Protein AF-A0A7M6DN78-F1 (afdb_monomer)

Foldseek 3Di:
DPDPPDPVVVVVVVVVVVVVVVVVLLVCLVVVVPPPDPVVLVVNLVVLLVLQPDDDDPDRVSLVVCLVVVVLLLSLLCLLVPVVCQLSSLSSNLSNVLDVSNLLVLLPDPSVLVLLVQLLDPPVSRNVSSLVSNLCSCPVPLQSNLVSCVVCVVVVVVSLVCQCVDPPPVSNLSSLLSVLVQLPDPSNVVSNVVQLQDLVSLVSLVVQCVDPDLSSVVSSLSSNLSNLPDPDHDLSSLVVLLVCLVVLLVCLVPRPPVPPVCPVSVVSSVVSSVSSVPRDHPVPVPDDPDDDDPDDDDDDD

Secondary structure (DSSP, 8-state):
------HHHHHHHHHHHHHHHHHHHHHHHHGGGT---HHHHHHHHHHHHHHHH--BTTB-HHHHHHHHTTHHHHHHHHGGGSHHHHHHHHHHHHHHTTSHHHHHHHHTSGGGGHHHHHTT-S-HHHHHHHHHHHHHHHHSSHHHHHHHHHHTHHHHHHHHHHHHT-S-HHHHHHHHHHHHHHHHSGGGHHHHHHHHT-HHHHHHHHHHTT-S-HHHHHHHHHHHHHHHH-SS--HHHHHHHHHTHHHHHHHHHHTTTT-TT-HHHHHHHHHHHHHHHH---TTSTT---------------

Nearest PDB structures (foldseek):
  4kzg-assembly1_A  TM=9.739E-01  e=2.573E-23  Danio rerio
  4kzg-assembly3_C  TM=9.725E-01  e=3.474E-23  Danio rerio
  3zhp-assembly1_A  TM=9.607E-01  e=5.109E-23  Homo sapiens
  3zhp-assembly2_B  TM=9.552E-01  e=7.516E-23  Homo sapiens
  4kzg-assembly2_B  TM=9.750E-01  e=1.558E-22  Danio rerio

Solvent-accessible surface area (backbone atoms only — not comparable to full-atom values): 17070 Å² total; per-residue (Å²): 139,84,80,80,76,54,71,66,56,61,53,48,52,52,45,52,51,48,50,53,47,45,56,47,48,58,51,43,61,68,40,66,82,66,64,91,47,74,67,62,54,54,53,51,39,52,52,52,46,54,48,51,70,40,65,61,84,98,39,41,63,47,51,57,49,42,59,77,47,47,65,58,59,53,52,28,60,52,25,60,81,39,78,93,45,13,56,58,25,41,54,41,44,50,55,49,45,72,39,61,77,49,29,50,59,42,68,76,31,80,72,43,61,52,47,70,56,40,36,66,41,87,53,60,69,48,9,55,40,39,40,51,46,54,50,47,60,61,60,67,47,50,68,65,25,30,51,48,48,57,77,42,37,70,65,50,52,59,56,48,49,54,40,60,68,40,86,50,64,65,46,18,41,52,43,38,42,48,49,28,56,51,48,70,33,80,72,21,48,68,49,28,57,56,51,59,54,37,53,67,54,53,52,49,29,61,51,32,53,65,42,97,45,69,68,45,17,53,35,24,45,61,44,44,48,54,52,66,69,41,90,82,62,42,70,69,42,47,51,56,51,62,78,38,34,70,62,49,41,59,48,55,72,61,54,70,64,85,55,73,87,44,58,68,61,52,51,52,49,52,50,50,42,50,52,54,70,68,63,71,65,85,79,70,80,78,77,77,83,81,86,82,80,84,80,85,82,82,82,89,133

Radius of gyration: 27.48 Å; Cα contacts (8 Å, |Δi|>4): 244; chains: 1; bounding box: 96×61×74 Å

Int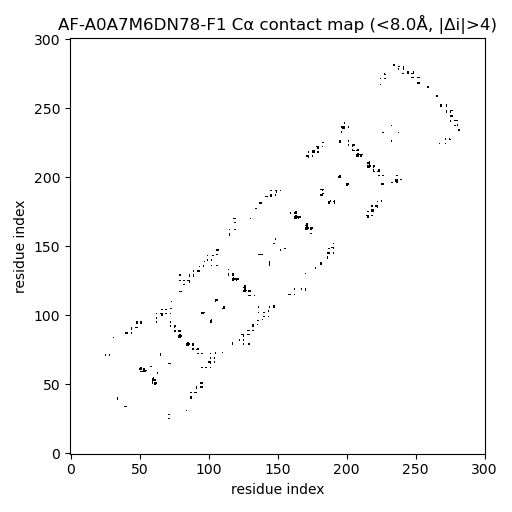erPro domains:
  IPR011989 Armadillo-like helical [G3DSA:1.25.10.10] (7-279)
  IPR013878 Mo25-like [PF08569] (27-280)
  IPR013878 Mo25-like [PTHR10182] (28-282)
  IPR016024 Armadillo-type fold [SSF48371] (38-281)

Mean predicted aligned error: 10.16 Å

Organism: NCBI:txid252671

pLDDT: mean 83.86, std 21.2, range [30.94, 98.81]

Structure (mmCIF, N/CA/C/O backbone):
data_AF-A0A7M6DN78-F1
#
_entry.id   AF-A0A7M6DN78-F1
#
loop_
_atom_site.group_PDB
_atom_site.id
_atom_site.type_symbol
_atom_site.label_atom_id
_atom_site.label_alt_id
_atom_site.label_comp_id
_atom_site.label_asym_id
_atom_site.label_entity_id
_atom_site.label_seq_id
_atom_site.pdbx_PDB_ins_code
_atom_site.Cartn_x
_atom_site.Cartn_y
_atom_site.Cartn_z
_atom_site.occupancy
_atom_site.B_iso_or_equiv
_atom_site.auth_seq_id
_atom_site.auth_comp_id
_atom_site.auth_asym_id
_atom_site.auth_atom_id
_atom_site.pdbx_PDB_model_num
ATOM 1 N N . MET A 1 1 ? 37.988 31.504 -46.956 1.00 35.34 1 MET A N 1
ATOM 2 C CA . MET A 1 1 ? 36.560 31.195 -46.735 1.00 35.34 1 MET A CA 1
ATOM 3 C C . MET A 1 1 ? 36.446 29.795 -46.147 1.00 35.34 1 MET A C 1
ATOM 5 O O . MET A 1 1 ? 36.357 28.830 -46.888 1.00 35.34 1 MET A O 1
ATOM 9 N N . LEU A 1 2 ? 36.545 29.677 -44.822 1.00 30.94 2 LEU A N 1
ATOM 10 C CA . LEU A 1 2 ? 36.322 28.423 -44.098 1.00 30.94 2 LEU A CA 1
ATOM 11 C C . LEU A 1 2 ? 34.924 28.517 -43.493 1.00 30.94 2 LEU A C 1
ATOM 13 O O . LEU A 1 2 ? 34.705 29.254 -42.535 1.00 30.94 2 LEU A O 1
ATOM 17 N N . GLY A 1 3 ? 33.970 27.867 -44.158 1.00 34.75 3 GLY A N 1
ATOM 18 C CA . GLY A 1 3 ? 32.561 27.875 -43.791 1.00 34.75 3 GLY A CA 1
ATOM 19 C C . GLY A 1 3 ? 32.350 27.240 -42.423 1.00 34.75 3 GLY A C 1
ATOM 20 O O . GLY A 1 3 ? 32.670 26.072 -42.205 1.00 34.75 3 GLY A O 1
ATOM 21 N N . SER A 1 4 ? 31.792 28.029 -41.514 1.00 42.41 4 SER A N 1
ATOM 22 C CA . SER A 1 4 ? 31.228 27.607 -40.242 1.00 42.41 4 SER A CA 1
ATOM 23 C C . SER A 1 4 ? 30.076 26.627 -40.479 1.00 42.41 4 SER A C 1
ATOM 25 O O . SER A 1 4 ? 28.912 27.005 -40.603 1.00 42.41 4 SER A O 1
ATOM 27 N N . LEU A 1 5 ? 30.395 25.334 -40.528 1.00 41.16 5 LEU A N 1
ATOM 28 C CA . LEU A 1 5 ? 29.402 24.281 -40.330 1.00 41.16 5 LEU A CA 1
ATOM 29 C C . LEU A 1 5 ? 28.752 24.508 -38.952 1.00 41.16 5 LEU A C 1
ATOM 31 O O . LEU A 1 5 ? 29.460 24.581 -37.944 1.00 41.16 5 LEU A O 1
ATOM 35 N N . PRO A 1 6 ? 27.423 24.691 -38.874 1.00 43.94 6 PRO A N 1
ATOM 36 C CA . PRO A 1 6 ? 26.790 25.166 -37.656 1.00 43.94 6 PRO A CA 1
ATOM 37 C C . PRO A 1 6 ? 26.844 24.065 -36.597 1.00 43.94 6 PRO A C 1
ATOM 39 O O . PRO A 1 6 ? 26.468 22.926 -36.873 1.00 43.94 6 PRO A O 1
ATOM 42 N N . LEU A 1 7 ? 27.222 24.412 -35.361 1.00 40.22 7 LEU A N 1
ATOM 43 C CA . LEU A 1 7 ? 27.219 23.532 -34.177 1.00 40.22 7 LEU A CA 1
ATOM 44 C C . LEU A 1 7 ? 25.955 22.654 -34.051 1.00 40.22 7 LEU A C 1
ATOM 46 O O . LEU A 1 7 ? 26.019 21.557 -33.504 1.00 40.22 7 LEU A O 1
ATOM 50 N N . LYS A 1 8 ? 24.816 23.090 -34.609 1.00 34.75 8 LYS A N 1
ATOM 51 C CA . LYS A 1 8 ? 23.568 22.316 -34.711 1.00 34.75 8 LYS A CA 1
ATOM 52 C C . LYS A 1 8 ? 23.689 21.020 -35.525 1.00 34.75 8 LYS A C 1
ATOM 54 O O . LYS A 1 8 ? 23.057 20.037 -35.150 1.00 34.75 8 LYS A O 1
ATOM 59 N N . GLN A 1 9 ? 24.475 20.980 -36.603 1.00 35.94 9 GLN A N 1
ATOM 60 C CA . GLN A 1 9 ? 24.648 19.764 -37.408 1.00 35.94 9 GLN A CA 1
ATOM 61 C C . GLN A 1 9 ? 25.523 18.735 -36.692 1.00 35.94 9 GLN A C 1
ATOM 63 O O . GLN A 1 9 ? 25.114 17.578 -36.635 1.00 35.94 9 GLN A O 1
ATOM 68 N N . ILE A 1 10 ? 26.613 19.177 -36.049 1.00 39.09 10 ILE A N 1
ATOM 69 C CA . ILE A 1 10 ? 27.489 18.339 -35.209 1.00 39.09 10 ILE A CA 1
ATOM 70 C C . ILE A 1 10 ? 26.706 17.788 -34.005 1.00 39.09 10 ILE A C 1
ATOM 72 O O . ILE A 1 10 ? 26.774 16.598 -33.709 1.00 39.09 10 ILE A O 1
ATOM 76 N N . PHE A 1 11 ? 25.867 18.609 -33.361 1.00 37.34 11 PHE A N 1
ATOM 77 C CA . PHE A 1 11 ? 24.970 18.141 -32.298 1.00 37.34 11 PHE A CA 1
ATOM 78 C C . PHE A 1 11 ? 23.903 17.161 -32.799 1.00 37.34 11 PHE A C 1
ATOM 80 O O . PHE A 1 11 ? 23.560 16.235 -32.068 1.00 37.34 11 PHE A O 1
ATOM 87 N N . SER A 1 12 ? 23.380 17.327 -34.021 1.00 39.84 12 SER A N 1
ATOM 88 C CA . SER A 1 12 ? 22.364 16.422 -34.580 1.00 39.84 12 SER A CA 1
ATOM 89 C C . SER A 1 12 ? 22.946 15.072 -35.028 1.00 39.84 12 SER A C 1
ATOM 91 O O . SER A 1 12 ? 22.292 14.041 -34.865 1.00 39.84 12 SER A O 1
ATOM 93 N N . SER A 1 13 ? 24.189 15.051 -35.526 1.00 35.94 13 SER A N 1
ATOM 94 C CA . SER A 1 13 ? 24.931 13.820 -35.819 1.00 35.94 13 SER A CA 1
ATOM 95 C C . SER A 1 13 ? 25.317 13.090 -34.536 1.00 35.94 13 SER A C 1
ATOM 97 O O . SER A 1 13 ? 25.061 11.893 -34.441 1.00 35.94 13 SER A O 1
ATOM 99 N N . SER A 1 14 ? 25.777 13.803 -33.501 1.00 45.59 14 SER A N 1
ATOM 100 C CA . SER A 1 14 ? 26.002 13.223 -32.170 1.00 45.59 14 SER A CA 1
ATOM 101 C C . SER A 1 14 ? 24.700 12.731 -31.532 1.00 45.59 14 SER A C 1
ATOM 103 O O . SER A 1 14 ? 24.699 11.738 -30.823 1.00 45.59 14 SER A O 1
ATOM 105 N N . LEU A 1 15 ? 23.560 13.366 -31.819 1.00 41.25 15 LEU A N 1
ATOM 106 C CA . LEU A 1 15 ? 22.226 12.923 -31.401 1.00 41.25 15 LEU A CA 1
ATOM 107 C C . LEU A 1 15 ? 21.795 11.626 -32.080 1.00 41.25 15 LEU A C 1
ATOM 109 O O . LEU A 1 15 ? 21.309 10.739 -31.391 1.00 41.25 15 LEU A O 1
ATOM 113 N N . LYS A 1 16 ? 21.979 11.500 -33.399 1.00 41.91 16 LYS A N 1
ATOM 114 C CA . LYS A 1 16 ? 21.724 10.250 -34.132 1.00 41.91 16 LYS A CA 1
ATOM 115 C C . LYS A 1 16 ? 22.657 9.131 -33.672 1.00 41.91 16 LYS A C 1
ATOM 117 O O . LYS A 1 16 ? 22.214 7.996 -33.565 1.00 41.91 16 LYS A O 1
ATOM 122 N N . GLN A 1 17 ? 23.899 9.467 -33.335 1.00 42.03 17 GLN A N 1
ATOM 123 C CA . GLN A 1 17 ? 24.891 8.543 -32.791 1.00 42.03 17 GLN A CA 1
ATOM 124 C C . GLN A 1 17 ? 24.582 8.149 -31.337 1.00 42.03 17 GLN A C 1
ATOM 126 O O . GLN A 1 17 ? 24.755 6.998 -30.965 1.00 42.03 17 GLN A O 1
ATOM 131 N N . VAL A 1 18 ? 24.029 9.059 -30.526 1.00 47.00 18 VAL A N 1
ATOM 132 C CA . VAL A 1 18 ? 23.474 8.759 -29.195 1.00 47.00 18 VAL A CA 1
ATOM 133 C C . VAL A 1 18 ? 22.202 7.921 -29.312 1.00 47.00 18 VAL A C 1
ATOM 135 O O . VAL A 1 18 ? 22.023 7.022 -28.509 1.00 47.00 18 VAL A O 1
ATOM 138 N N . PHE A 1 19 ? 21.346 8.154 -30.310 1.00 45.22 19 PHE A N 1
ATOM 139 C CA . PHE A 1 19 ? 20.145 7.352 -30.583 1.00 45.22 19 PHE A CA 1
ATOM 140 C C . PHE A 1 19 ? 20.481 5.939 -31.082 1.00 45.22 19 PHE A C 1
ATOM 142 O O . PHE A 1 19 ? 19.856 4.980 -30.635 1.00 45.22 19 PHE A O 1
ATOM 149 N N . SER A 1 20 ? 21.491 5.783 -31.944 1.00 45.56 20 SER A N 1
ATOM 150 C CA . SER A 1 20 ? 22.005 4.465 -32.330 1.00 45.56 20 SER A CA 1
ATOM 151 C C . SER A 1 20 ? 22.730 3.787 -31.162 1.00 45.56 20 SER A C 1
ATOM 153 O O . SER A 1 20 ? 22.564 2.585 -30.962 1.00 45.56 20 SER A O 1
ATOM 155 N N . HIS A 1 21 ? 23.428 4.550 -30.311 1.00 48.56 21 HIS A N 1
ATOM 156 C CA . HIS A 1 21 ? 23.931 4.060 -29.027 1.00 48.56 21 HIS A CA 1
ATOM 157 C C . HIS A 1 21 ? 22.810 3.701 -28.048 1.00 48.56 21 HIS A C 1
ATOM 159 O O . HIS A 1 21 ? 23.008 2.782 -27.271 1.00 48.56 21 HIS A O 1
ATOM 165 N N . PHE A 1 22 ? 21.643 4.348 -28.100 1.00 47.00 22 PHE A N 1
ATOM 166 C CA . PHE A 1 22 ? 20.486 4.059 -27.247 1.00 47.00 22 PHE A CA 1
ATOM 167 C C . PHE A 1 22 ? 19.736 2.800 -27.703 1.00 47.00 22 PHE A C 1
ATOM 169 O O . PHE A 1 22 ? 19.336 1.981 -26.878 1.00 47.00 22 PHE A O 1
ATOM 176 N N . GLN A 1 23 ? 19.636 2.566 -29.016 1.00 49.81 23 GLN A N 1
ATOM 177 C CA . GLN A 1 23 ? 19.276 1.251 -29.561 1.00 49.81 23 GLN A CA 1
ATOM 178 C C . GLN A 1 23 ? 20.304 0.184 -29.157 1.00 49.81 23 GLN A C 1
ATOM 180 O O . GLN A 1 23 ? 19.919 -0.929 -28.800 1.00 49.81 23 GLN A O 1
ATOM 185 N N . ALA A 1 24 ? 21.595 0.531 -29.118 1.00 46.66 24 ALA A N 1
ATOM 186 C CA . ALA A 1 24 ? 22.625 -0.329 -28.543 1.00 46.66 24 ALA A CA 1
ATOM 187 C C . ALA A 1 24 ? 22.509 -0.459 -27.007 1.00 46.66 24 ALA A C 1
ATOM 189 O O . ALA A 1 24 ? 22.897 -1.493 -26.486 1.00 46.66 24 ALA A O 1
ATOM 190 N N . SER A 1 25 ? 21.918 0.505 -26.285 1.00 46.28 25 SER A N 1
ATOM 191 C CA . SER A 1 25 ? 21.617 0.443 -24.840 1.00 46.28 25 SER A CA 1
ATOM 192 C C . SER A 1 25 ? 20.428 -0.475 -24.538 1.00 46.28 25 SER A C 1
ATOM 194 O O . SER A 1 25 ? 20.445 -1.208 -23.553 1.00 46.28 25 SER A O 1
ATOM 196 N N . ILE A 1 26 ? 19.425 -0.519 -25.420 1.00 49.03 26 ILE A N 1
ATOM 197 C CA . ILE A 1 26 ? 18.373 -1.549 -25.396 1.00 49.03 26 ILE A CA 1
ATOM 198 C C . ILE A 1 26 ? 18.956 -2.929 -25.737 1.00 49.03 26 ILE A C 1
ATOM 200 O O . ILE A 1 26 ? 18.615 -3.920 -25.091 1.00 49.03 26 ILE A O 1
ATOM 204 N N . LEU A 1 27 ? 19.909 -3.007 -26.672 1.00 46.12 27 LEU A N 1
ATOM 205 C CA . LEU A 1 27 ? 20.717 -4.214 -26.891 1.00 46.12 27 LEU A CA 1
ATOM 206 C C . LEU A 1 27 ? 21.598 -4.542 -25.662 1.00 46.12 27 LEU A C 1
ATOM 208 O O . LEU A 1 27 ? 21.879 -5.704 -25.390 1.00 46.12 27 LEU A O 1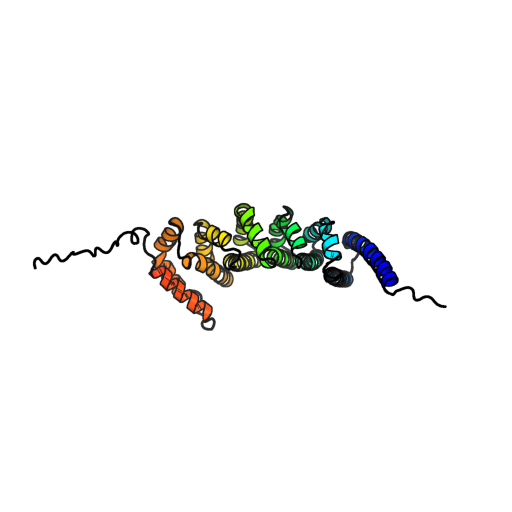
ATOM 212 N N . GLN A 1 28 ? 21.960 -3.544 -24.857 1.00 47.50 28 GLN A N 1
ATOM 213 C CA . GLN A 1 28 ? 22.721 -3.692 -23.614 1.00 47.50 28 GLN A CA 1
ATOM 214 C C . GLN A 1 28 ? 21.883 -4.245 -22.455 1.00 47.50 28 GLN A C 1
ATOM 216 O O . GLN A 1 28 ? 22.430 -4.852 -21.539 1.00 47.50 28 GLN A O 1
ATOM 221 N N . ILE A 1 29 ? 20.554 -4.148 -22.536 1.00 49.59 29 ILE A N 1
ATOM 222 C CA . ILE A 1 29 ? 19.651 -4.883 -21.644 1.00 49.59 29 ILE A CA 1
ATOM 223 C C . ILE A 1 29 ? 19.633 -6.377 -22.005 1.00 49.59 29 ILE A C 1
ATOM 225 O O . ILE A 1 29 ? 19.599 -7.204 -21.098 1.00 49.59 29 ILE A O 1
ATOM 229 N N . ARG A 1 30 ? 19.818 -6.760 -23.284 1.00 45.31 30 ARG A N 1
ATOM 230 C CA . ARG A 1 30 ? 20.191 -8.157 -23.618 1.00 45.31 30 ARG A CA 1
ATOM 231 C C . ARG A 1 30 ? 21.579 -8.530 -23.069 1.00 45.31 30 ARG A C 1
ATOM 233 O O . ARG A 1 30 ? 21.777 -9.674 -22.677 1.00 45.31 30 ARG A O 1
ATOM 240 N N . LEU A 1 31 ? 22.512 -7.577 -22.965 1.00 43.09 31 LEU A N 1
ATOM 241 C CA . LEU A 1 31 ? 23.838 -7.770 -22.346 1.00 43.09 31 LEU A CA 1
ATOM 242 C C . LEU A 1 31 ? 23.823 -7.785 -20.804 1.00 43.09 31 LEU A C 1
ATOM 244 O O . LEU A 1 31 ? 24.887 -7.941 -20.202 1.00 43.09 31 LEU A O 1
ATOM 248 N N . MET A 1 32 ? 22.664 -7.708 -20.128 1.00 46.94 32 MET A N 1
ATOM 249 C CA . MET A 1 32 ? 22.602 -8.043 -18.692 1.00 46.94 32 MET A CA 1
ATOM 250 C C . MET A 1 32 ? 23.085 -9.480 -18.415 1.00 46.94 32 MET A C 1
ATOM 252 O O . MET A 1 32 ? 23.517 -9.766 -17.303 1.00 46.94 32 MET A O 1
ATOM 256 N N . GLN A 1 33 ? 23.108 -10.351 -19.432 1.00 45.88 33 GLN A N 1
ATOM 257 C CA . GLN A 1 33 ? 23.729 -11.678 -19.366 1.00 45.88 33 GLN A CA 1
ATOM 258 C C . GLN A 1 33 ? 25.272 -11.666 -19.455 1.00 45.88 33 GLN A C 1
ATOM 260 O O . GLN A 1 33 ? 25.893 -12.701 -19.240 1.00 45.88 33 GLN A O 1
ATOM 265 N N . THR A 1 34 ? 25.918 -10.533 -19.761 1.00 43.59 34 THR A N 1
ATOM 266 C CA . THR A 1 34 ? 27.358 -10.471 -20.100 1.00 43.59 34 THR A CA 1
ATOM 267 C C . THR A 1 34 ? 28.215 -9.728 -19.070 1.00 43.59 34 THR A C 1
ATOM 269 O O . THR A 1 34 ? 29.410 -9.996 -18.970 1.00 43.59 34 THR A O 1
ATOM 272 N N . PHE A 1 35 ? 27.653 -8.827 -18.257 1.00 46.97 35 PHE A N 1
ATOM 273 C CA . PHE A 1 35 ? 28.439 -8.109 -17.245 1.00 46.97 35 PHE A CA 1
ATOM 274 C C . PHE A 1 35 ? 28.463 -8.862 -15.912 1.00 46.97 35 PHE A C 1
ATOM 276 O O . PHE A 1 35 ? 27.626 -8.672 -15.024 1.00 46.97 35 PHE A O 1
ATOM 283 N N . SER A 1 36 ? 29.476 -9.707 -15.767 1.00 48.09 36 SER A N 1
ATOM 284 C CA . SER A 1 36 ? 29.857 -10.422 -14.544 1.00 48.09 36 SER A CA 1
ATOM 285 C C . SER A 1 36 ? 30.412 -9.513 -13.429 1.00 48.09 36 SER A C 1
ATOM 287 O O . SER A 1 36 ? 30.648 -9.996 -12.327 1.00 48.09 36 SER A O 1
ATOM 289 N N . PHE A 1 37 ? 30.573 -8.199 -13.659 1.00 52.62 37 PHE A N 1
ATOM 290 C CA . PHE A 1 37 ? 31.144 -7.257 -12.684 1.00 52.62 37 PHE A CA 1
ATOM 291 C C . PHE A 1 37 ? 30.110 -6.278 -12.100 1.00 52.62 37 PHE A C 1
ATOM 293 O O . PHE A 1 37 ? 29.431 -5.555 -12.830 1.00 52.62 37 PHE A O 1
ATOM 300 N N . PHE A 1 38 ? 30.036 -6.205 -10.767 1.00 53.16 38 PHE A N 1
ATOM 301 C CA . PHE A 1 38 ? 29.111 -5.351 -10.002 1.00 53.16 38 PHE A CA 1
ATOM 302 C C . PHE A 1 38 ? 29.240 -3.850 -10.325 1.00 53.16 38 PHE A C 1
ATOM 304 O O . PHE A 1 38 ? 28.232 -3.151 -10.426 1.00 53.16 38 PHE A O 1
ATOM 311 N N . GLN A 1 39 ? 30.466 -3.362 -10.544 1.00 54.56 39 GLN A N 1
ATOM 312 C CA . GLN A 1 39 ? 30.732 -1.949 -10.838 1.00 54.56 39 GLN A CA 1
ATOM 313 C C . GLN A 1 39 ? 30.101 -1.500 -12.167 1.00 54.56 39 GLN A C 1
ATOM 315 O O . GLN A 1 39 ? 29.425 -0.476 -12.211 1.00 54.56 39 GLN A O 1
ATOM 320 N N . ALA A 1 40 ? 30.208 -2.326 -13.213 1.00 59.72 40 ALA A N 1
ATOM 321 C CA . ALA A 1 40 ? 29.629 -2.030 -14.523 1.00 59.72 40 ALA A CA 1
ATOM 322 C C . ALA A 1 40 ? 28.096 -1.887 -14.469 1.00 59.72 40 ALA A C 1
ATOM 324 O O . ALA A 1 40 ? 27.515 -1.105 -15.216 1.00 59.72 40 ALA A O 1
ATOM 325 N N . ARG A 1 41 ? 27.425 -2.599 -13.551 1.00 64.69 41 ARG A N 1
ATOM 326 C CA . ARG A 1 41 ? 25.963 -2.529 -13.389 1.00 64.69 41 ARG A CA 1
ATOM 327 C C . ARG A 1 41 ? 25.510 -1.193 -12.790 1.00 64.69 41 ARG A C 1
ATOM 329 O O . ARG A 1 41 ? 24.506 -0.638 -13.236 1.00 64.69 41 ARG A O 1
ATOM 336 N N . LYS A 1 42 ? 26.272 -0.643 -11.836 1.00 66.44 42 LYS A N 1
ATOM 337 C CA . LYS A 1 42 ? 26.006 0.685 -11.255 1.00 66.44 42 LYS A CA 1
ATOM 338 C C . LYS A 1 42 ? 26.201 1.802 -12.275 1.00 66.44 42 LYS A C 1
ATOM 340 O O . LYS A 1 42 ? 25.351 2.688 -12.366 1.00 66.44 42 LYS A O 1
ATOM 345 N N . ASP A 1 43 ? 27.265 1.728 -13.068 1.00 67.56 43 ASP A N 1
ATOM 346 C CA . ASP A 1 43 ? 27.559 2.731 -14.095 1.00 67.56 43 ASP A CA 1
ATOM 347 C C . ASP A 1 43 ? 26.464 2.745 -15.177 1.00 67.56 43 ASP A C 1
ATOM 349 O O . ASP A 1 43 ? 25.988 3.811 -15.570 1.00 67.56 43 ASP A O 1
ATOM 353 N N . VAL A 1 44 ? 25.965 1.569 -15.582 1.00 68.94 44 VAL A N 1
ATOM 354 C CA . VAL A 1 44 ? 24.823 1.450 -16.508 1.00 68.94 44 VAL A CA 1
ATOM 355 C C . VAL A 1 44 ? 23.571 2.124 -15.944 1.00 68.94 44 VAL A C 1
ATOM 357 O O . VAL A 1 44 ? 22.923 2.885 -16.662 1.00 68.94 44 VAL A O 1
ATOM 360 N N . ALA A 1 45 ? 23.240 1.909 -14.667 1.00 68.75 45 ALA A N 1
ATOM 361 C CA . ALA A 1 45 ? 22.080 2.552 -14.052 1.00 68.75 45 ALA A CA 1
ATOM 362 C C . ALA A 1 45 ? 22.213 4.085 -14.012 1.00 68.75 45 ALA A C 1
ATOM 364 O O . ALA A 1 45 ? 21.248 4.803 -14.291 1.00 68.75 45 ALA A O 1
ATOM 365 N N . GLN A 1 46 ? 23.414 4.601 -13.732 1.00 73.44 46 GLN A N 1
ATOM 366 C CA . GLN A 1 46 ? 23.685 6.041 -13.743 1.00 73.44 46 GLN A CA 1
ATOM 367 C C . GLN A 1 46 ? 23.565 6.646 -15.145 1.00 73.44 46 GLN A C 1
ATOM 369 O O . GLN A 1 46 ? 22.912 7.681 -15.308 1.00 73.44 46 GLN A O 1
ATOM 374 N N . ILE A 1 47 ? 24.147 5.992 -16.154 1.00 72.81 47 ILE A N 1
ATOM 375 C CA . ILE A 1 47 ? 24.067 6.411 -17.560 1.00 72.81 47 ILE A CA 1
ATOM 376 C C . ILE A 1 47 ? 22.609 6.404 -18.026 1.00 72.81 47 ILE A C 1
ATOM 378 O O . ILE A 1 47 ? 22.140 7.385 -18.606 1.00 72.81 47 ILE A O 1
ATOM 382 N N . PHE A 1 48 ? 21.866 5.340 -17.718 1.00 75.12 48 PHE A N 1
ATOM 383 C CA . PHE A 1 48 ? 20.456 5.225 -18.079 1.00 75.12 48 PHE A CA 1
ATOM 384 C C . PHE A 1 48 ? 19.617 6.336 -17.434 1.00 75.12 48 PHE A C 1
ATOM 386 O O . PHE A 1 48 ? 18.845 7.010 -18.118 1.00 75.12 48 PHE A O 1
ATOM 393 N N . GLY A 1 49 ? 19.831 6.606 -16.143 1.00 77.31 49 GLY A N 1
ATOM 394 C CA . GLY A 1 49 ? 19.185 7.716 -15.441 1.00 77.31 49 GLY A CA 1
ATOM 395 C C . GLY A 1 49 ? 19.537 9.086 -16.036 1.00 77.31 49 GLY A C 1
ATOM 396 O O . GLY A 1 49 ? 18.667 9.946 -16.175 1.00 77.31 49 GLY A O 1
ATOM 397 N N . ALA A 1 50 ? 20.794 9.307 -16.432 1.00 78.62 50 ALA A N 1
ATOM 398 C CA . ALA A 1 50 ? 21.215 10.547 -17.086 1.00 78.62 50 ALA A CA 1
ATOM 399 C C . ALA A 1 50 ? 20.537 10.737 -18.453 1.00 78.62 50 ALA A C 1
ATOM 401 O O . ALA A 1 50 ? 20.101 11.842 -18.782 1.00 78.62 50 ALA A O 1
ATOM 402 N N . LEU A 1 51 ? 20.394 9.658 -19.224 1.00 78.81 51 LEU A N 1
ATOM 403 C CA . LEU A 1 51 ? 19.732 9.683 -20.525 1.00 78.81 51 LEU A CA 1
ATOM 404 C C . LEU A 1 51 ? 18.222 9.903 -20.394 1.00 78.81 51 LEU A C 1
ATOM 406 O O . LEU A 1 51 ? 17.664 10.664 -21.182 1.00 78.81 51 LEU A O 1
ATOM 410 N N . LEU A 1 52 ? 17.569 9.318 -19.387 1.00 82.75 52 LEU A N 1
ATOM 411 C CA . LEU A 1 52 ? 16.163 9.588 -19.063 1.00 82.75 52 LEU A CA 1
ATOM 412 C C . LEU A 1 52 ? 15.920 11.065 -18.725 1.00 82.75 52 LEU A C 1
ATOM 414 O O . LEU A 1 52 ? 14.958 11.663 -19.205 1.00 82.75 52 LEU A O 1
ATOM 418 N N . ARG A 1 53 ? 16.820 11.677 -17.943 1.00 85.88 53 ARG A N 1
ATOM 419 C CA . ARG A 1 53 ? 16.732 13.095 -17.541 1.00 85.88 53 ARG A CA 1
ATOM 420 C C . ARG A 1 53 ? 16.970 14.081 -18.679 1.00 85.88 53 ARG A C 1
ATOM 422 O O . ARG A 1 53 ? 16.677 15.266 -18.525 1.00 85.88 53 ARG A O 1
ATOM 429 N N . ARG A 1 54 ? 17.492 13.620 -19.814 1.00 82.00 54 ARG A N 1
ATOM 430 C CA . ARG A 1 54 ? 17.822 14.480 -20.944 1.00 82.00 54 ARG A CA 1
ATOM 431 C C . ARG A 1 54 ? 16.564 15.063 -21.588 1.00 82.00 54 ARG A C 1
ATOM 433 O O . ARG A 1 54 ? 15.729 14.340 -22.123 1.00 82.00 54 ARG A O 1
ATOM 440 N N . GLN A 1 55 ? 16.507 16.390 -21.619 1.00 82.12 55 GLN A N 1
ATOM 441 C CA . GLN A 1 55 ? 15.472 17.154 -22.309 1.00 82.12 55 GLN A CA 1
ATOM 442 C C . GLN A 1 55 ? 15.992 17.682 -23.654 1.00 82.12 55 GLN A C 1
ATOM 444 O O . GLN A 1 55 ? 17.167 18.031 -23.796 1.00 82.12 55 GLN A O 1
ATOM 449 N N . SER A 1 56 ? 15.115 17.752 -24.651 1.00 77.25 56 SER A N 1
ATOM 450 C CA . SER A 1 56 ? 15.337 18.440 -25.924 1.00 77.25 56 SER A CA 1
ATOM 451 C C . SER A 1 56 ? 14.175 19.406 -26.149 1.00 77.25 56 SER A C 1
ATOM 453 O O . SER A 1 56 ? 13.109 19.029 -26.635 1.00 77.25 56 SER A O 1
ATOM 455 N N . GLY A 1 57 ? 14.360 20.654 -25.709 1.00 82.31 57 GLY A N 1
ATOM 456 C CA . GLY A 1 57 ? 13.251 21.596 -25.549 1.00 82.31 57 GLY A CA 1
ATOM 457 C C . GLY A 1 57 ? 12.284 21.108 -24.466 1.00 82.31 57 GLY A C 1
ATOM 458 O O . GLY A 1 57 ? 12.721 20.728 -23.386 1.00 82.31 57 GLY A O 1
ATOM 459 N N . ALA A 1 58 ? 10.987 21.079 -24.779 1.00 79.06 58 ALA A N 1
ATOM 460 C CA . ALA A 1 58 ? 9.942 20.546 -23.897 1.00 79.06 58 ALA A CA 1
ATOM 461 C C . ALA A 1 58 ? 9.751 19.018 -24.001 1.00 79.06 58 ALA A C 1
ATOM 463 O O . ALA A 1 58 ? 8.858 18.466 -23.365 1.00 79.06 58 ALA A O 1
ATOM 464 N N . ARG A 1 59 ? 10.537 18.330 -24.839 1.00 81.25 59 ARG A N 1
ATOM 465 C CA . ARG A 1 59 ? 10.417 16.882 -25.048 1.00 81.25 59 ARG A CA 1
ATOM 466 C C . ARG A 1 59 ? 11.465 16.131 -24.248 1.00 81.25 59 ARG A C 1
ATOM 468 O O . ARG A 1 59 ? 12.610 16.574 -24.177 1.00 81.25 59 ARG A O 1
ATOM 475 N N . ALA A 1 60 ? 11.096 14.944 -23.778 1.00 86.44 60 ALA A N 1
ATOM 476 C CA . ALA A 1 60 ? 11.992 13.974 -23.163 1.00 86.44 60 ALA A CA 1
ATOM 477 C C . ALA A 1 60 ? 12.207 12.803 -24.145 1.00 86.44 60 ALA A C 1
ATOM 479 O O . ALA A 1 60 ? 11.468 11.820 -24.095 1.00 86.44 60 ALA A O 1
ATOM 480 N N . PRO A 1 61 ? 13.193 12.872 -25.065 1.00 84.50 61 PRO A N 1
ATOM 481 C CA . PRO A 1 61 ? 13.276 11.945 -26.200 1.00 84.50 61 PRO A CA 1
ATOM 482 C C . PRO A 1 61 ? 13.464 10.488 -25.774 1.00 84.50 61 PRO A C 1
ATOM 484 O O . PRO A 1 61 ? 12.969 9.575 -26.426 1.00 84.50 61 PRO A O 1
ATOM 487 N N . THR A 1 62 ? 14.171 10.276 -24.665 1.00 82.19 62 THR A N 1
ATOM 488 C CA . THR A 1 62 ? 14.385 8.955 -24.074 1.00 82.19 62 THR A CA 1
ATOM 489 C C . THR A 1 62 ? 13.090 8.362 -23.527 1.00 82.19 62 THR A C 1
ATOM 491 O O . THR A 1 62 ? 12.828 7.176 -23.708 1.00 82.19 62 THR A O 1
ATOM 494 N N . VAL A 1 63 ? 12.264 9.190 -22.885 1.00 88.94 63 VAL A N 1
ATOM 495 C CA . VAL A 1 63 ? 10.959 8.783 -22.355 1.00 88.94 63 VAL A CA 1
ATOM 496 C C . VAL A 1 63 ? 10.022 8.445 -23.509 1.00 88.94 63 VAL A C 1
ATOM 498 O O . VAL A 1 63 ? 9.434 7.368 -23.501 1.00 88.94 63 VAL A O 1
ATOM 501 N N . ASP A 1 64 ? 9.962 9.301 -24.535 1.00 87.38 64 ASP A N 1
ATOM 502 C CA . ASP A 1 64 ? 9.184 9.062 -25.760 1.00 87.38 64 ASP A CA 1
ATOM 503 C C . ASP A 1 64 ? 9.585 7.730 -26.419 1.00 87.38 64 ASP A C 1
ATOM 505 O O . ASP A 1 64 ? 8.742 6.940 -26.845 1.00 87.38 64 ASP A O 1
ATOM 509 N N . PHE A 1 65 ? 10.888 7.457 -26.488 1.00 84.88 65 PHE A N 1
ATOM 510 C CA . PHE A 1 65 ? 11.414 6.230 -27.072 1.00 84.88 65 PHE A CA 1
ATOM 511 C C . PHE A 1 65 ? 11.042 4.983 -26.261 1.00 84.88 65 PHE A C 1
ATOM 513 O O . PHE A 1 65 ? 10.539 4.019 -26.836 1.00 84.88 65 PHE A O 1
ATOM 520 N N . ILE A 1 66 ? 11.231 5.007 -24.937 1.00 85.75 66 ILE A N 1
ATOM 521 C CA . ILE A 1 66 ? 10.863 3.890 -24.051 1.00 85.75 66 ILE A CA 1
ATOM 522 C C . ILE A 1 66 ? 9.351 3.660 -24.065 1.00 85.75 66 ILE A C 1
ATOM 524 O O . ILE A 1 66 ? 8.909 2.516 -24.066 1.00 85.75 66 ILE A O 1
ATOM 528 N N . HIS A 1 67 ? 8.552 4.723 -24.130 1.00 90.31 67 HIS A N 1
ATOM 529 C CA . HIS A 1 67 ? 7.102 4.610 -24.242 1.00 90.31 67 HIS A CA 1
ATOM 530 C C . HIS A 1 67 ? 6.692 3.854 -25.517 1.00 90.31 67 HIS A C 1
ATOM 532 O O . HIS A 1 67 ? 5.843 2.963 -25.467 1.00 90.31 67 HIS A O 1
ATOM 538 N N . ASN A 1 68 ? 7.336 4.155 -26.650 1.00 87.12 68 ASN A N 1
ATOM 539 C CA . ASN A 1 68 ? 7.094 3.467 -27.923 1.00 87.12 68 ASN A CA 1
ATOM 540 C C . ASN A 1 68 ? 7.682 2.043 -27.969 1.00 87.12 68 ASN A C 1
ATOM 542 O O . ASN A 1 68 ? 7.206 1.214 -28.739 1.00 87.12 68 ASN A O 1
ATOM 546 N N . GLN A 1 69 ? 8.702 1.749 -27.157 1.00 83.50 69 GLN A N 1
ATOM 547 C CA . GLN A 1 69 ? 9.340 0.431 -27.027 1.00 83.50 69 GLN A CA 1
ATOM 548 C C . GLN A 1 69 ? 9.207 -0.111 -25.597 1.00 83.50 69 GLN A C 1
ATOM 550 O O . GLN A 1 69 ? 10.193 -0.417 -24.924 1.00 83.50 69 GLN A O 1
ATOM 555 N N . ASN A 1 70 ? 7.966 -0.227 -25.126 1.00 90.19 70 ASN A N 1
ATOM 556 C CA . ASN A 1 70 ? 7.657 -0.502 -23.721 1.00 90.19 70 ASN A CA 1
ATOM 557 C C . ASN A 1 70 ? 8.102 -1.888 -23.204 1.00 90.19 70 ASN A C 1
ATOM 559 O O . ASN A 1 70 ? 8.194 -2.075 -21.992 1.00 90.19 70 ASN A O 1
ATOM 563 N N . GLU A 1 71 ? 8.475 -2.825 -24.083 1.00 88.25 71 GLU A N 1
ATOM 564 C CA . GLU A 1 71 ? 9.044 -4.132 -23.711 1.00 88.25 71 GLU A CA 1
ATOM 565 C C . GLU A 1 71 ? 10.279 -4.022 -22.812 1.00 88.25 71 GLU A C 1
ATOM 567 O O . GLU A 1 71 ? 10.540 -4.898 -21.981 1.00 88.25 71 GLU A O 1
ATOM 572 N N . VAL A 1 72 ? 11.020 -2.916 -22.912 1.00 83.44 72 VAL A N 1
ATOM 573 C CA . VAL A 1 72 ? 12.155 -2.651 -22.026 1.00 83.44 72 VAL A CA 1
ATOM 574 C C . VAL A 1 72 ? 11.728 -2.562 -20.556 1.00 83.44 72 VAL A C 1
ATOM 576 O O . VAL A 1 72 ? 12.401 -3.120 -19.691 1.00 83.44 72 VAL A O 1
ATOM 579 N N . LEU A 1 73 ? 10.574 -1.950 -20.266 1.00 90.81 73 LEU A N 1
ATOM 580 C CA . LEU A 1 73 ? 10.035 -1.823 -18.908 1.00 90.81 73 LEU A CA 1
ATOM 581 C C . LEU A 1 73 ? 9.679 -3.195 -18.336 1.00 90.81 73 LEU A C 1
ATOM 583 O O . LEU A 1 73 ? 9.965 -3.488 -17.178 1.00 90.81 73 LEU A O 1
ATOM 587 N N . PHE A 1 74 ? 9.094 -4.061 -19.163 1.00 92.38 74 PHE A N 1
ATOM 588 C CA . PHE A 1 74 ? 8.707 -5.405 -18.748 1.00 92.38 74 PHE A CA 1
ATOM 589 C C . PHE A 1 74 ? 9.898 -6.354 -18.634 1.00 92.38 74 PHE A C 1
ATOM 591 O O . PHE A 1 74 ? 9.869 -7.257 -17.802 1.00 92.38 74 PHE A O 1
ATOM 598 N N . THR A 1 75 ? 10.957 -6.132 -19.413 1.00 86.94 75 THR A N 1
ATOM 599 C CA . THR A 1 75 ? 12.228 -6.852 -19.260 1.00 86.94 75 THR A CA 1
ATOM 600 C C . THR A 1 75 ? 12.891 -6.493 -17.933 1.00 86.94 75 THR A C 1
ATOM 602 O O . THR A 1 75 ? 13.303 -7.384 -17.195 1.00 86.94 75 THR A O 1
ATOM 605 N N . LEU A 1 76 ? 12.926 -5.202 -17.587 1.00 89.38 76 LEU A N 1
ATOM 606 C CA . LEU A 1 76 ? 13.420 -4.734 -16.291 1.00 89.38 76 LEU A CA 1
ATOM 607 C C . LEU A 1 76 ? 12.579 -5.285 -15.131 1.00 89.38 76 LEU A C 1
ATOM 609 O O . LEU A 1 76 ? 13.138 -5.763 -14.150 1.00 89.38 76 LEU A O 1
ATOM 613 N N . LEU A 1 77 ? 11.249 -5.292 -15.263 1.00 94.94 77 LEU A N 1
ATOM 614 C CA . LEU A 1 77 ? 10.353 -5.868 -14.258 1.00 94.94 77 LEU A CA 1
ATOM 615 C C . LEU A 1 77 ? 10.570 -7.379 -14.084 1.00 94.94 77 LEU A C 1
ATOM 617 O O . LEU A 1 77 ? 10.587 -7.873 -12.960 1.00 94.94 77 LEU A O 1
ATOM 621 N N . LYS A 1 78 ? 10.771 -8.114 -15.182 1.00 92.62 78 LYS A N 1
ATOM 622 C CA . LYS A 1 78 ? 11.118 -9.541 -15.149 1.00 92.62 78 LYS A CA 1
ATOM 623 C C . LYS A 1 78 ? 12.497 -9.792 -14.528 1.00 92.62 78 LYS A C 1
ATOM 625 O O . LYS A 1 78 ? 12.744 -10.877 -14.022 1.00 92.62 78 LYS A O 1
ATOM 630 N N . GLY A 1 79 ? 13.374 -8.788 -14.494 1.00 90.06 79 GLY A N 1
ATOM 631 C CA . GLY A 1 79 ? 14.688 -8.872 -13.855 1.00 90.06 79 GLY A CA 1
ATOM 632 C C . GLY A 1 79 ? 14.646 -9.295 -12.381 1.00 90.06 79 GLY A C 1
ATOM 633 O O . GLY A 1 79 ? 15.611 -9.888 -11.911 1.00 90.06 79 GLY A O 1
ATOM 634 N N . TYR A 1 80 ? 13.531 -9.078 -11.671 1.00 94.62 80 TYR A N 1
ATOM 635 C CA . TYR A 1 80 ? 13.335 -9.591 -10.307 1.00 94.62 80 TYR A CA 1
ATOM 636 C C . TYR A 1 80 ? 13.323 -11.126 -10.208 1.00 94.62 80 TYR A C 1
ATOM 638 O O . TYR A 1 80 ? 13.596 -11.659 -9.137 1.00 94.62 80 TYR A O 1
ATOM 646 N N . GLU A 1 81 ? 13.078 -11.843 -11.309 1.00 92.88 81 GLU A N 1
ATOM 647 C CA . GLU A 1 81 ? 13.177 -13.309 -11.374 1.00 92.88 81 GLU A CA 1
ATOM 648 C C . GLU A 1 81 ? 14.636 -13.804 -11.404 1.00 92.88 81 GLU A C 1
ATOM 650 O O . GLU A 1 81 ? 14.884 -15.000 -11.283 1.00 92.88 81 GLU A O 1
ATOM 655 N N . THR A 1 82 ? 15.616 -12.911 -11.593 1.00 87.75 82 THR A N 1
ATOM 656 C CA . THR A 1 82 ? 17.047 -13.245 -11.680 1.00 87.75 82 THR A CA 1
ATOM 657 C C . THR A 1 82 ? 17.816 -12.527 -10.561 1.00 87.75 82 THR A C 1
ATOM 659 O O . THR A 1 82 ? 18.170 -11.351 -10.720 1.00 87.75 82 THR A O 1
ATOM 662 N N . PRO A 1 83 ? 18.078 -13.197 -9.419 1.00 85.94 83 PRO A N 1
ATOM 663 C CA . PRO A 1 83 ? 18.617 -12.571 -8.208 1.00 85.94 83 PRO A CA 1
ATOM 664 C C . PRO A 1 83 ? 19.872 -11.716 -8.425 1.00 85.94 83 PRO A C 1
ATOM 666 O O . PRO A 1 83 ? 20.012 -10.657 -7.814 1.00 85.94 83 PRO A O 1
ATOM 669 N N . GLU A 1 84 ? 20.763 -12.120 -9.331 1.00 84.56 84 GLU A N 1
ATOM 670 C CA . GLU A 1 84 ? 22.029 -11.437 -9.598 1.00 84.56 84 GLU A CA 1
ATOM 671 C C . GLU A 1 84 ? 21.827 -10.026 -10.171 1.00 84.56 84 GLU A C 1
ATOM 673 O O . GLU A 1 84 ? 22.628 -9.122 -9.912 1.00 84.56 84 GLU A O 1
ATOM 678 N N . ILE A 1 85 ? 20.780 -9.820 -10.971 1.00 82.38 85 ILE A N 1
ATOM 679 C CA . ILE A 1 85 ? 20.503 -8.542 -11.644 1.00 82.38 85 ILE A CA 1
ATOM 680 C C . ILE A 1 85 ? 19.313 -7.796 -11.042 1.00 82.38 85 ILE A C 1
ATOM 682 O O . ILE A 1 85 ? 19.173 -6.606 -11.322 1.00 82.38 85 ILE A O 1
ATOM 686 N N . ALA A 1 86 ? 18.508 -8.447 -10.200 1.00 89.19 86 ALA A N 1
ATOM 687 C CA . ALA A 1 86 ? 17.235 -7.941 -9.696 1.00 89.19 86 ALA A CA 1
ATOM 688 C C . ALA A 1 86 ? 17.309 -6.515 -9.131 1.00 89.19 86 ALA A C 1
ATOM 690 O O . ALA A 1 86 ? 16.582 -5.639 -9.589 1.00 89.19 86 ALA A O 1
ATOM 691 N N . VAL A 1 87 ? 18.241 -6.246 -8.209 1.00 89.25 87 VAL A N 1
ATOM 692 C CA . VAL A 1 87 ? 18.392 -4.911 -7.596 1.00 89.25 87 VAL A CA 1
ATOM 693 C C . VAL A 1 87 ? 18.783 -3.852 -8.635 1.00 89.25 87 VAL A C 1
ATOM 695 O O . VAL A 1 87 ? 18.268 -2.739 -8.622 1.00 89.25 87 VAL A O 1
ATOM 698 N N . ASN A 1 88 ? 19.651 -4.192 -9.593 1.00 83.75 88 ASN A N 1
ATOM 699 C CA . ASN A 1 88 ? 20.049 -3.256 -10.651 1.00 83.75 88 ASN A CA 1
ATOM 700 C C . ASN A 1 88 ? 18.892 -2.982 -11.620 1.00 83.75 88 ASN A C 1
ATOM 702 O O . ASN A 1 88 ? 18.660 -1.835 -12.001 1.00 83.75 88 ASN A O 1
ATOM 706 N N . ALA A 1 89 ? 18.149 -4.026 -11.994 1.00 86.88 89 ALA A N 1
ATOM 707 C CA . ALA A 1 89 ? 16.958 -3.902 -12.822 1.00 86.88 89 ALA A CA 1
ATOM 708 C C . ALA A 1 89 ? 15.898 -3.036 -12.125 1.00 86.88 89 ALA A C 1
ATOM 710 O O . ALA A 1 89 ? 15.362 -2.119 -12.744 1.00 86.88 89 ALA A O 1
ATOM 711 N N . GLY A 1 90 ? 15.684 -3.245 -10.824 1.00 91.62 90 GLY A N 1
ATOM 712 C CA . GLY A 1 90 ? 14.811 -2.436 -9.983 1.00 91.62 90 GLY A CA 1
ATOM 713 C C . GLY A 1 90 ? 15.232 -0.971 -9.890 1.00 91.62 90 GLY A C 1
ATOM 714 O O . GLY A 1 90 ? 14.400 -0.084 -10.063 1.00 91.62 90 GLY A O 1
ATOM 715 N N . MET A 1 91 ? 16.525 -0.685 -9.710 1.00 87.56 91 MET A N 1
ATOM 716 C CA . MET A 1 91 ? 17.052 0.688 -9.726 1.00 87.56 91 MET A CA 1
ATOM 717 C C . MET A 1 91 ? 16.766 1.402 -11.053 1.00 87.56 91 MET A C 1
ATOM 719 O O . MET A 1 91 ? 16.273 2.530 -11.052 1.00 87.56 91 MET A O 1
ATOM 723 N N . ILE A 1 92 ? 17.037 0.745 -12.184 1.00 84.81 92 ILE A N 1
ATOM 724 C CA . ILE A 1 92 ? 16.780 1.306 -13.520 1.00 84.81 92 ILE A CA 1
ATOM 725 C C . ILE A 1 92 ? 15.274 1.489 -13.744 1.00 84.81 92 ILE A C 1
ATOM 727 O O . ILE A 1 92 ? 14.837 2.529 -14.245 1.00 84.81 92 ILE A O 1
ATOM 731 N N . LEU A 1 93 ? 14.466 0.509 -13.336 1.00 93.06 93 LEU A N 1
ATOM 732 C CA . LEU A 1 93 ? 13.012 0.575 -13.432 1.00 93.06 93 LEU A CA 1
ATOM 733 C C . LEU A 1 93 ? 12.457 1.746 -12.618 1.00 93.06 93 LEU A C 1
ATOM 735 O O . LEU A 1 93 ? 11.615 2.491 -13.120 1.00 93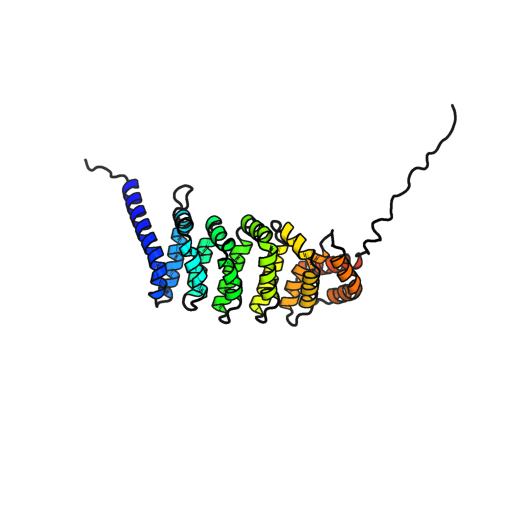.06 93 LEU A O 1
ATOM 739 N N . ARG A 1 94 ? 12.978 1.967 -11.406 1.00 95.12 94 ARG A N 1
ATOM 740 C CA . ARG A 1 94 ? 12.593 3.104 -10.565 1.00 95.12 94 ARG A CA 1
ATOM 741 C C . ARG A 1 94 ? 12.960 4.453 -11.178 1.00 95.12 94 ARG A C 1
ATOM 743 O O . ARG A 1 94 ? 12.197 5.398 -11.017 1.00 95.12 94 ARG A O 1
ATOM 750 N N . GLU A 1 95 ? 14.046 4.561 -11.947 1.00 90.12 95 GLU A N 1
ATOM 751 C CA . GLU A 1 95 ? 14.311 5.772 -12.744 1.00 90.12 95 GLU A CA 1
ATOM 752 C C . GLU A 1 95 ? 13.277 5.964 -13.866 1.00 90.12 95 GLU A C 1
ATOM 754 O O . GLU A 1 95 ? 12.856 7.094 -14.115 1.00 90.12 95 GLU A O 1
ATOM 759 N N . CYS A 1 96 ? 12.824 4.883 -14.513 1.00 92.19 96 CYS A N 1
ATOM 760 C CA . CYS A 1 96 ? 11.807 4.949 -15.571 1.00 92.19 96 CYS A CA 1
ATOM 761 C C . CYS A 1 96 ? 10.457 5.434 -15.032 1.00 92.19 96 CYS A C 1
ATOM 763 O O . CYS A 1 96 ? 9.840 6.332 -15.602 1.00 92.19 96 CYS A O 1
ATOM 765 N N . ILE A 1 97 ? 9.995 4.869 -13.916 1.00 96.38 97 ILE A N 1
ATOM 766 C CA . ILE A 1 97 ? 8.672 5.187 -13.351 1.00 96.38 97 ILE A CA 1
ATOM 767 C C . ILE A 1 97 ? 8.619 6.568 -12.692 1.00 96.38 97 ILE A C 1
ATOM 769 O O . ILE A 1 97 ? 7.543 7.004 -12.294 1.00 96.38 97 ILE A O 1
ATOM 773 N N . ARG A 1 98 ? 9.734 7.314 -12.632 1.00 95.50 98 ARG A N 1
ATOM 774 C CA . ARG A 1 98 ? 9.700 8.755 -12.324 1.00 95.50 98 ARG A CA 1
ATOM 775 C C . ARG A 1 98 ? 8.860 9.540 -13.330 1.00 95.50 98 ARG A C 1
ATOM 777 O O . ARG A 1 98 ? 8.355 10.601 -12.982 1.00 95.50 98 ARG A O 1
ATOM 784 N N . TYR A 1 99 ? 8.690 9.012 -14.540 1.00 95.31 99 TYR A N 1
ATOM 785 C CA . TYR A 1 99 ? 7.887 9.603 -15.603 1.00 95.31 99 TYR A CA 1
ATOM 786 C C . TYR A 1 99 ? 6.518 8.928 -15.653 1.00 95.31 99 TYR A C 1
ATOM 788 O O . TYR A 1 99 ? 6.424 7.719 -15.868 1.00 95.31 99 TYR A O 1
ATOM 796 N N . GLU A 1 100 ? 5.458 9.718 -15.480 1.00 96.62 100 GLU A N 1
ATOM 797 C CA . GLU A 1 100 ? 4.079 9.220 -15.422 1.00 96.62 100 GLU A CA 1
ATOM 798 C C . GLU A 1 100 ? 3.697 8.331 -16.620 1.00 96.62 100 GLU A C 1
ATOM 800 O O . GLU A 1 100 ? 3.173 7.243 -16.374 1.00 96.62 100 GLU A O 1
ATOM 805 N N . PRO A 1 101 ? 4.015 8.679 -17.889 1.00 96.25 101 PRO A N 1
ATOM 806 C CA . PRO A 1 101 ? 3.649 7.830 -19.024 1.00 96.25 101 PRO A CA 1
ATOM 807 C C . PRO A 1 101 ? 4.253 6.421 -18.947 1.00 96.25 101 PRO A C 1
ATOM 809 O O . PRO A 1 101 ? 3.622 5.457 -19.368 1.00 96.25 101 PRO A O 1
ATOM 812 N N . LEU A 1 102 ? 5.457 6.278 -18.381 1.00 96.50 102 LEU A N 1
ATOM 813 C CA . LEU A 1 102 ? 6.123 4.979 -18.244 1.00 96.50 102 LEU A CA 1
ATOM 814 C C . LEU A 1 102 ? 5.588 4.187 -17.051 1.00 96.50 102 LEU A C 1
ATOM 816 O O . LEU A 1 102 ? 5.371 2.981 -17.159 1.00 96.50 102 LEU A O 1
ATOM 820 N N . ALA A 1 103 ? 5.327 4.860 -15.928 1.00 98.19 103 ALA A N 1
ATOM 821 C CA . ALA A 1 103 ? 4.675 4.239 -14.778 1.00 98.19 103 ALA A CA 1
ATOM 822 C C . ALA A 1 103 ? 3.281 3.703 -15.147 1.00 98.19 103 ALA A C 1
ATOM 824 O O . ALA A 1 103 ? 2.934 2.579 -14.780 1.00 98.19 103 ALA A O 1
ATOM 825 N N . ALA A 1 104 ? 2.517 4.470 -15.934 1.00 97.38 104 ALA A N 1
ATOM 826 C CA . ALA A 1 104 ? 1.185 4.099 -16.400 1.00 97.38 104 ALA A CA 1
ATOM 827 C C . ALA A 1 104 ? 1.185 2.817 -17.253 1.00 97.38 104 ALA A C 1
ATOM 829 O O . ALA A 1 104 ? 0.267 2.006 -17.127 1.00 97.38 104 ALA A O 1
ATOM 830 N N . LEU A 1 105 ? 2.219 2.604 -18.080 1.00 97.69 105 LEU A N 1
ATOM 831 C CA . LEU A 1 105 ? 2.380 1.377 -18.872 1.00 97.69 105 LEU A CA 1
ATOM 832 C C . LEU A 1 105 ? 2.559 0.134 -17.990 1.00 97.69 105 LEU A C 1
ATOM 834 O O . LEU A 1 105 ? 2.056 -0.935 -18.330 1.00 97.69 105 LEU A O 1
ATOM 838 N N . ILE A 1 106 ? 3.261 0.267 -16.862 1.00 98.06 106 ILE A N 1
ATOM 839 C CA . ILE A 1 106 ? 3.483 -0.848 -15.936 1.00 98.06 106 ILE A CA 1
ATOM 840 C C . ILE A 1 106 ? 2.238 -1.095 -15.097 1.00 98.06 106 ILE A C 1
ATOM 842 O O . ILE A 1 106 ? 1.751 -2.219 -15.088 1.00 98.06 106 ILE A O 1
ATOM 846 N N . ILE A 1 107 ? 1.715 -0.070 -14.415 1.00 97.31 107 ILE A N 1
ATOM 847 C CA . ILE A 1 107 ? 0.640 -0.240 -13.425 1.00 97.31 107 ILE A CA 1
ATOM 848 C C . ILE A 1 107 ? -0.651 -0.785 -14.054 1.00 97.31 107 ILE A C 1
ATOM 850 O O . ILE A 1 107 ? -1.345 -1.581 -13.437 1.00 97.31 107 ILE A O 1
ATOM 854 N N . ARG A 1 108 ? -0.939 -0.429 -15.314 1.00 95.62 108 ARG A N 1
ATOM 855 C CA . ARG A 1 108 ? -2.111 -0.923 -16.062 1.00 95.62 108 ARG A CA 1
ATOM 856 C C . ARG A 1 108 ? -1.883 -2.278 -16.737 1.00 95.62 108 ARG A C 1
ATOM 858 O O . ARG A 1 108 ? -2.806 -2.835 -17.323 1.00 95.62 108 ARG A O 1
ATOM 865 N N . SER A 1 109 ? -0.659 -2.800 -16.713 1.00 97.06 109 SER A N 1
ATOM 866 C CA . SER A 1 109 ? -0.335 -4.092 -17.312 1.00 97.06 109 SER A CA 1
ATOM 867 C C . SER A 1 109 ? -0.662 -5.230 -16.345 1.00 97.06 109 SER A C 1
ATOM 869 O O . SER A 1 109 ? -0.356 -5.123 -15.158 1.00 97.06 109 SER A O 1
ATOM 871 N N . PRO A 1 110 ? -1.147 -6.390 -16.827 1.00 97.19 110 PRO A N 1
ATOM 872 C CA . PRO A 1 110 ? -1.261 -7.592 -16.001 1.00 97.19 110 PRO A CA 1
ATOM 873 C C . PRO A 1 110 ? 0.057 -7.978 -15.314 1.00 97.19 110 PRO A C 1
ATOM 875 O O . PRO A 1 110 ? 0.035 -8.535 -14.219 1.00 97.19 110 PRO A O 1
ATOM 878 N N . LYS A 1 111 ? 1.205 -7.630 -15.919 1.00 97.31 111 LYS A N 1
ATOM 879 C CA . LYS A 1 111 ? 2.543 -7.892 -15.367 1.00 97.31 111 LYS A CA 1
ATOM 880 C C . LYS A 1 111 ? 2.818 -7.127 -14.066 1.00 97.31 111 LYS A C 1
ATOM 882 O O . LYS A 1 111 ? 3.692 -7.554 -13.318 1.00 97.31 111 LYS A O 1
ATOM 887 N N . PHE A 1 112 ? 2.077 -6.053 -13.759 1.00 98.44 112 PHE A N 1
ATOM 888 C CA . PHE A 1 112 ? 2.144 -5.372 -12.459 1.00 98.44 112 PHE A CA 1
ATOM 889 C C . PHE A 1 112 ? 1.941 -6.351 -11.301 1.00 98.44 112 PHE A C 1
ATOM 891 O O . PHE A 1 112 ? 2.665 -6.295 -10.309 1.00 98.44 112 PHE A O 1
ATOM 898 N N . TYR A 1 113 ? 1.010 -7.296 -11.455 1.00 98.44 113 TYR A N 1
ATOM 899 C CA . TYR A 1 113 ? 0.661 -8.234 -10.395 1.00 98.44 113 TYR A CA 1
ATOM 900 C C . TYR A 1 113 ? 1.785 -9.222 -10.057 1.00 98.44 113 TYR A C 1
ATOM 902 O O . TYR A 1 113 ? 1.773 -9.797 -8.972 1.00 98.44 113 TYR A O 1
ATOM 910 N N . ASN A 1 114 ? 2.810 -9.358 -10.907 1.00 98.06 114 ASN A N 1
ATOM 911 C CA . ASN A 1 114 ? 3.999 -10.137 -10.562 1.00 98.06 114 ASN A CA 1
ATOM 912 C C . ASN A 1 114 ? 4.747 -9.538 -9.359 1.00 98.06 114 ASN A C 1
ATOM 914 O O . ASN A 1 114 ? 5.412 -10.277 -8.636 1.00 98.06 114 ASN A O 1
ATOM 918 N N . LEU A 1 115 ? 4.604 -8.231 -9.093 1.00 98.25 115 LEU A N 1
ATOM 919 C CA . LEU A 1 115 ? 5.204 -7.594 -7.920 1.00 98.25 115 LEU A CA 1
ATOM 920 C C . LEU A 1 115 ? 4.692 -8.197 -6.609 1.00 98.25 115 LEU A C 1
ATOM 922 O O . LEU A 1 115 ? 5.486 -8.306 -5.686 1.00 98.25 115 LEU A O 1
ATOM 926 N N . PHE A 1 116 ? 3.438 -8.664 -6.533 1.00 98.12 116 PHE A N 1
ATOM 927 C CA . PHE A 1 116 ? 2.930 -9.351 -5.335 1.00 98.12 116 PHE A CA 1
ATOM 928 C C . PHE A 1 116 ? 3.716 -10.632 -5.022 1.00 98.12 116 PHE A C 1
ATOM 930 O O . PHE A 1 116 ? 3.899 -10.960 -3.858 1.00 98.12 116 PHE A O 1
ATOM 937 N N . ASN A 1 117 ? 4.239 -11.315 -6.045 1.00 96.94 117 ASN A N 1
ATOM 938 C CA . ASN A 1 117 ? 5.117 -12.468 -5.848 1.00 96.94 117 ASN A CA 1
ATOM 939 C C . ASN A 1 117 ? 6.542 -12.021 -5.502 1.00 96.94 117 ASN A C 1
ATOM 941 O O . ASN A 1 117 ? 7.187 -12.607 -4.638 1.00 96.94 117 ASN A O 1
ATOM 945 N N . TYR A 1 118 ? 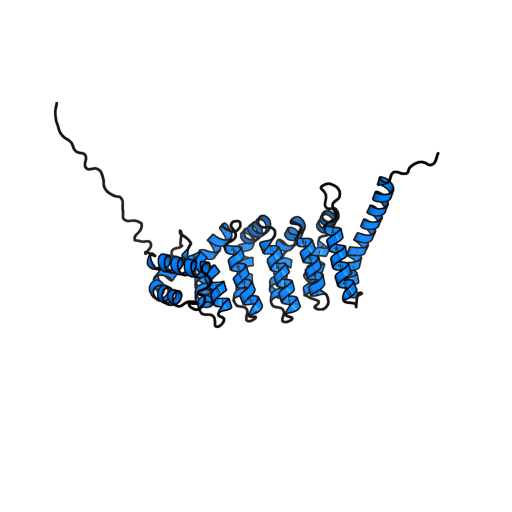7.045 -10.974 -6.163 1.00 97.38 118 TYR A N 1
ATOM 946 C CA . TYR A 1 118 ? 8.419 -10.511 -5.959 1.00 97.38 118 TYR A CA 1
ATOM 947 C C . TYR A 1 118 ? 8.656 -9.941 -4.556 1.00 97.38 118 TYR A C 1
ATOM 949 O O . TYR A 1 118 ? 9.736 -10.136 -4.003 1.00 97.38 118 TYR A O 1
ATOM 957 N N . VAL A 1 119 ? 7.658 -9.287 -3.952 1.00 97.06 119 VAL A N 1
ATOM 958 C CA . VAL A 1 119 ? 7.751 -8.778 -2.568 1.00 97.06 119 VAL A CA 1
ATOM 959 C C . VAL A 1 119 ? 7.718 -9.879 -1.502 1.00 97.06 119 VAL A C 1
ATOM 961 O O . VAL A 1 119 ? 8.046 -9.616 -0.349 1.00 97.06 119 VAL A O 1
ATOM 964 N N . GLU A 1 120 ? 7.343 -11.103 -1.875 1.00 94.81 120 GLU A N 1
ATOM 965 C CA . GLU A 1 120 ? 7.308 -12.283 -0.998 1.00 94.81 120 GLU A CA 1
ATOM 966 C C . GLU A 1 120 ? 8.503 -13.226 -1.228 1.00 94.81 120 GLU A C 1
ATOM 968 O O . GLU A 1 120 ? 8.568 -14.312 -0.652 1.00 94.81 120 GLU A O 1
ATOM 973 N N . LEU A 1 121 ? 9.476 -12.838 -2.062 1.00 93.38 121 LEU A N 1
ATOM 974 C CA . LEU A 1 121 ? 10.676 -13.646 -2.280 1.00 93.38 121 LEU A CA 1
ATOM 975 C C . LEU A 1 121 ? 11.476 -13.816 -0.979 1.00 93.38 121 LEU A C 1
ATOM 977 O O . LEU A 1 121 ? 11.643 -12.884 -0.193 1.00 93.38 121 LEU A O 1
ATOM 981 N N . SER A 1 122 ? 12.053 -15.004 -0.788 1.00 91.25 122 SER A N 1
ATOM 982 C CA . SER A 1 122 ? 12.882 -15.319 0.385 1.00 91.25 122 SER A CA 1
ATOM 983 C C . SER A 1 122 ? 14.188 -14.517 0.437 1.00 91.25 122 SER A C 1
ATOM 985 O O . SER A 1 122 ? 14.775 -14.348 1.505 1.00 91.25 122 SER A O 1
ATOM 987 N N . THR A 1 123 ? 14.662 -14.021 -0.709 1.00 92.31 123 THR A N 1
ATOM 988 C CA . THR A 1 123 ? 15.863 -13.187 -0.799 1.00 92.31 123 THR A CA 1
ATOM 989 C C . THR A 1 123 ? 15.533 -11.756 -0.380 1.00 92.31 123 THR A C 1
ATOM 991 O O . THR A 1 123 ? 14.999 -10.977 -1.171 1.00 92.31 123 THR A O 1
ATOM 994 N N . PHE A 1 124 ? 15.884 -11.408 0.859 1.00 91.31 124 PHE A N 1
ATOM 995 C CA . PHE A 1 124 ? 15.515 -10.142 1.502 1.00 91.31 124 PHE A CA 1
ATOM 996 C C . PHE A 1 124 ? 15.820 -8.889 0.666 1.00 91.31 124 PHE A C 1
ATOM 998 O O . PHE A 1 124 ? 14.945 -8.034 0.519 1.00 91.31 124 PHE A O 1
ATOM 1005 N N . ASP A 1 125 ? 17.024 -8.783 0.093 1.00 91.88 125 ASP A N 1
ATOM 1006 C CA . ASP A 1 125 ? 17.424 -7.609 -0.697 1.00 91.88 125 ASP A CA 1
ATOM 1007 C C . ASP A 1 125 ? 16.557 -7.445 -1.952 1.00 91.88 125 ASP A C 1
ATOM 1009 O O . ASP A 1 125 ? 16.153 -6.336 -2.300 1.00 91.88 125 ASP A O 1
ATOM 1013 N N . VAL A 1 126 ? 16.219 -8.562 -2.606 1.00 95.00 126 VAL A N 1
ATOM 1014 C CA . VAL A 1 126 ? 15.381 -8.583 -3.811 1.00 95.00 126 VAL A CA 1
ATOM 1015 C C . VAL A 1 126 ? 13.939 -8.217 -3.469 1.00 95.00 126 VAL A C 1
ATOM 1017 O O . VAL A 1 126 ? 13.367 -7.348 -4.123 1.00 95.00 126 VAL A O 1
ATOM 1020 N N . ALA A 1 127 ? 13.369 -8.825 -2.426 1.00 96.19 127 ALA A N 1
ATOM 1021 C CA . ALA A 1 127 ? 12.006 -8.542 -1.983 1.00 96.19 127 ALA A CA 1
ATOM 1022 C C . ALA A 1 127 ? 11.837 -7.087 -1.519 1.00 96.19 127 ALA A C 1
ATOM 1024 O O . ALA A 1 127 ? 10.868 -6.421 -1.887 1.00 96.19 127 ALA A O 1
ATOM 1025 N N . SER A 1 128 ? 12.810 -6.559 -0.772 1.00 96.31 128 SER A N 1
ATOM 1026 C CA . SER A 1 128 ? 12.813 -5.165 -0.307 1.00 96.31 128 SER A CA 1
ATOM 1027 C C . SER A 1 128 ? 12.931 -4.168 -1.464 1.00 96.31 128 SER A C 1
ATOM 1029 O O . SER A 1 128 ? 12.254 -3.132 -1.482 1.00 96.31 128 SER A O 1
ATOM 1031 N N . ASP A 1 129 ? 13.763 -4.476 -2.462 1.00 97.00 129 ASP A N 1
ATOM 1032 C CA . ASP A 1 129 ? 13.889 -3.662 -3.669 1.00 97.00 129 ASP A CA 1
ATOM 1033 C C . ASP A 1 129 ? 12.608 -3.712 -4.526 1.00 97.00 129 ASP A C 1
ATOM 1035 O O . ASP A 1 129 ? 12.110 -2.666 -4.956 1.00 97.00 129 ASP A O 1
ATOM 1039 N N . ALA A 1 130 ? 12.011 -4.897 -4.694 1.00 98.25 130 ALA A N 1
ATOM 1040 C CA . ALA A 1 130 ? 10.722 -5.069 -5.364 1.00 98.25 130 ALA A CA 1
ATOM 1041 C C . ALA A 1 130 ? 9.612 -4.286 -4.656 1.00 98.25 130 ALA A C 1
ATOM 1043 O O . ALA A 1 130 ? 8.831 -3.596 -5.318 1.00 98.25 130 ALA A O 1
ATOM 1044 N N . PHE A 1 131 ? 9.584 -4.307 -3.320 1.00 98.44 131 PHE A N 1
ATOM 1045 C CA . PHE A 1 131 ? 8.615 -3.546 -2.533 1.00 98.44 131 PHE A CA 1
ATOM 1046 C C . PHE A 1 131 ? 8.793 -2.041 -2.738 1.00 98.44 131 PHE A C 1
ATOM 1048 O O . PHE A 1 131 ? 7.812 -1.310 -2.861 1.00 98.44 131 PHE A O 1
ATOM 1055 N N . SER A 1 132 ? 10.036 -1.571 -2.849 1.00 98.44 132 SER A N 1
ATOM 1056 C CA . SER A 1 132 ? 10.325 -0.165 -3.151 1.00 98.44 132 SER A CA 1
ATOM 1057 C C . SER A 1 132 ? 9.751 0.245 -4.509 1.00 98.44 132 SER A C 1
ATOM 1059 O O . SER A 1 132 ? 9.142 1.306 -4.621 1.00 98.44 132 SER A O 1
ATOM 1061 N N . THR A 1 133 ? 9.882 -0.605 -5.530 1.00 98.56 133 THR A N 1
ATOM 1062 C CA . THR A 1 133 ? 9.287 -0.373 -6.857 1.00 98.56 133 THR A CA 1
ATOM 1063 C C . THR A 1 133 ? 7.758 -0.428 -6.820 1.00 98.56 133 THR A C 1
ATOM 1065 O O . THR A 1 133 ? 7.100 0.445 -7.387 1.00 98.56 133 THR A O 1
ATOM 1068 N N . PHE A 1 134 ? 7.185 -1.410 -6.119 1.00 98.75 134 PHE A N 1
ATOM 1069 C CA . PHE A 1 134 ? 5.741 -1.551 -5.914 1.00 98.75 134 PHE A CA 1
ATOM 1070 C C . PHE A 1 134 ? 5.140 -0.317 -5.231 1.00 98.75 134 PHE A C 1
ATOM 1072 O O . PHE A 1 134 ? 4.179 0.269 -5.731 1.00 98.75 134 PHE A O 1
ATOM 1079 N N . LYS A 1 135 ? 5.761 0.145 -4.141 1.00 98.69 135 LYS A N 1
ATOM 1080 C CA . LYS A 1 135 ? 5.381 1.373 -3.438 1.00 98.69 135 LYS A CA 1
ATOM 1081 C C . LYS A 1 135 ? 5.473 2.597 -4.344 1.00 98.69 135 LYS A C 1
ATOM 1083 O O . LYS A 1 135 ? 4.558 3.417 -4.344 1.00 98.69 135 LYS A O 1
ATOM 1088 N N . ASP A 1 136 ? 6.555 2.743 -5.103 1.00 98.56 136 ASP A N 1
ATOM 1089 C CA . ASP A 1 136 ? 6.781 3.927 -5.937 1.00 98.56 136 ASP A CA 1
ATOM 1090 C C . ASP A 1 136 ? 5.726 4.043 -7.054 1.00 98.56 136 ASP A C 1
ATOM 1092 O O . ASP A 1 136 ? 5.138 5.109 -7.250 1.00 98.56 136 ASP A O 1
ATOM 1096 N N . LEU A 1 137 ? 5.378 2.920 -7.697 1.00 98.69 137 LEU A N 1
ATOM 1097 C CA . LEU A 1 137 ? 4.269 2.842 -8.659 1.00 98.69 137 LEU A CA 1
ATOM 1098 C C . LEU A 1 137 ? 2.930 3.284 -8.050 1.00 98.69 137 LEU A C 1
ATOM 1100 O O . LEU A 1 137 ? 2.169 3.998 -8.699 1.00 98.69 137 LEU A O 1
ATOM 1104 N N . LEU A 1 138 ? 2.662 2.895 -6.802 1.00 98.69 138 LEU A N 1
ATOM 1105 C CA . LEU A 1 138 ? 1.401 3.178 -6.114 1.00 98.69 138 LEU A CA 1
ATOM 1106 C C . LEU A 1 138 ? 1.333 4.566 -5.464 1.00 98.69 138 LEU A C 1
ATOM 1108 O O . LEU A 1 138 ? 0.247 5.010 -5.095 1.00 98.69 138 LEU A O 1
ATOM 1112 N N . THR A 1 139 ? 2.454 5.267 -5.290 1.00 98.38 139 THR A N 1
ATOM 1113 C CA . THR A 1 139 ? 2.474 6.490 -4.465 1.00 98.38 139 THR A CA 1
ATOM 1114 C C . THR A 1 139 ? 3.055 7.717 -5.148 1.00 98.38 139 THR A C 1
ATOM 1116 O O . THR A 1 139 ? 2.770 8.824 -4.687 1.00 98.38 139 THR A O 1
ATOM 1119 N N . ARG A 1 140 ? 3.816 7.574 -6.240 1.00 98.00 140 ARG A N 1
ATOM 1120 C CA . ARG A 1 140 ? 4.449 8.710 -6.925 1.00 98.00 140 ARG A CA 1
ATOM 1121 C C . ARG A 1 140 ? 3.460 9.554 -7.719 1.00 98.00 140 ARG A C 1
ATOM 1123 O O . ARG A 1 140 ? 3.327 10.750 -7.472 1.00 98.00 140 AR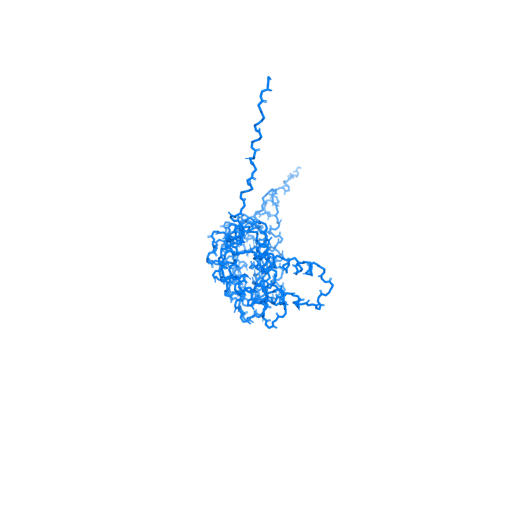G A O 1
ATOM 1130 N N . HIS A 1 141 ? 2.773 8.934 -8.676 1.00 98.38 141 HIS A N 1
ATOM 1131 C CA . HIS A 1 141 ? 1.859 9.620 -9.594 1.00 98.38 141 HIS A CA 1
ATOM 1132 C C . HIS A 1 141 ? 0.436 9.505 -9.067 1.00 98.38 141 HIS A C 1
ATOM 1134 O O . HIS A 1 141 ? -0.292 8.575 -9.409 1.00 98.38 141 HIS A O 1
ATOM 1140 N N . LYS A 1 142 ? 0.063 10.437 -8.184 1.00 98.00 142 LYS A N 1
ATOM 1141 C CA . LYS A 1 142 ? -1.152 10.356 -7.359 1.00 98.00 142 LYS A CA 1
ATOM 1142 C C . LYS A 1 142 ? -2.428 10.112 -8.160 1.00 98.00 142 LYS A C 1
ATOM 1144 O O . LYS A 1 142 ? -3.179 9.206 -7.826 1.00 98.00 142 LYS A O 1
ATOM 1149 N N . MET A 1 143 ? -2.639 10.867 -9.239 1.00 97.38 143 MET A N 1
ATOM 1150 C CA . MET A 1 143 ? -3.826 10.710 -10.087 1.00 97.38 143 MET A CA 1
ATOM 1151 C C . MET A 1 143 ? -3.841 9.380 -10.846 1.00 97.38 143 MET A C 1
ATOM 1153 O O . MET A 1 143 ? -4.873 8.719 -10.898 1.00 97.38 143 MET A O 1
ATOM 1157 N N . ALA A 1 144 ? -2.701 8.967 -11.408 1.00 97.50 144 ALA A N 1
ATOM 1158 C CA . ALA A 1 144 ? -2.602 7.704 -12.134 1.00 97.50 144 ALA A CA 1
ATOM 1159 C C . ALA A 1 144 ? -2.815 6.491 -11.212 1.00 97.50 144 ALA A C 1
ATOM 1161 O O . ALA A 1 144 ? -3.517 5.557 -11.595 1.00 97.50 144 ALA A O 1
ATOM 1162 N N . SER A 1 145 ? -2.243 6.528 -10.003 1.00 98.12 145 SER A N 1
ATOM 1163 C CA . SER A 1 145 ? -2.410 5.485 -8.986 1.00 98.12 145 SER A CA 1
ATOM 1164 C C . SER A 1 145 ? -3.842 5.426 -8.456 1.00 98.12 145 SER A C 1
ATOM 1166 O O . SER A 1 145 ? -4.439 4.356 -8.465 1.00 98.12 145 SER A O 1
ATOM 1168 N N . SER A 1 146 ? -4.422 6.573 -8.082 1.00 98.38 146 SER A N 1
ATOM 1169 C CA . SER A 1 146 ? -5.821 6.676 -7.643 1.00 98.38 146 SER A CA 1
ATOM 1170 C C . SER A 1 146 ? -6.768 6.065 -8.675 1.00 98.38 146 SER A C 1
ATOM 1172 O O . SER A 1 146 ? -7.501 5.129 -8.360 1.00 98.38 146 SER A O 1
ATOM 1174 N N . LYS A 1 147 ? -6.648 6.483 -9.943 1.00 98.19 147 LYS A N 1
ATOM 1175 C CA . LYS A 1 147 ? -7.450 5.929 -11.036 1.00 98.19 147 LYS A CA 1
ATOM 1176 C C . LYS A 1 147 ? -7.292 4.412 -11.166 1.00 98.19 147 LYS A C 1
ATOM 1178 O O . LYS A 1 147 ? -8.281 3.708 -11.320 1.00 98.19 147 LYS A O 1
ATOM 1183 N N . PHE A 1 148 ? -6.061 3.904 -11.104 1.00 98.56 148 PHE A N 1
ATOM 1184 C CA . PHE A 1 148 ? -5.808 2.464 -11.156 1.00 98.56 148 PHE A CA 1
ATOM 1185 C C . PHE A 1 148 ? -6.451 1.714 -9.980 1.00 98.56 148 PHE A C 1
ATOM 1187 O O . PHE A 1 148 ? -7.090 0.689 -10.194 1.00 98.56 148 PHE A O 1
ATOM 1194 N N . LEU A 1 149 ? -6.305 2.215 -8.751 1.00 98.69 149 LEU A N 1
ATOM 1195 C CA . LEU A 1 149 ? -6.859 1.586 -7.550 1.00 98.69 149 LEU A CA 1
ATOM 1196 C C . LEU A 1 149 ? -8.391 1.590 -7.537 1.00 98.69 149 LEU A C 1
ATOM 1198 O O . LEU A 1 149 ? -8.992 0.673 -6.980 1.00 98.69 149 LEU A O 1
ATOM 1202 N N . GLU A 1 150 ? -9.020 2.605 -8.129 1.00 98.25 150 GLU A N 1
ATOM 1203 C CA . GLU A 1 150 ? -10.469 2.642 -8.338 1.00 98.25 150 GLU A CA 1
ATOM 1204 C C . GLU A 1 150 ? -10.906 1.620 -9.394 1.00 98.25 150 GLU A C 1
ATOM 1206 O O . GLU A 1 150 ? -11.788 0.802 -9.119 1.00 98.25 150 GLU A O 1
ATOM 1211 N N . ASP A 1 151 ? -10.257 1.628 -10.563 1.00 98.06 151 ASP A N 1
ATOM 1212 C CA . ASP A 1 151 ? -10.609 0.781 -11.709 1.00 98.06 151 ASP A CA 1
ATOM 1213 C C . ASP A 1 151 ? -10.372 -0.724 -11.405 1.00 98.06 151 ASP A C 1
ATOM 1215 O O . ASP A 1 151 ? -11.190 -1.570 -11.762 1.00 98.06 151 ASP A O 1
ATOM 1219 N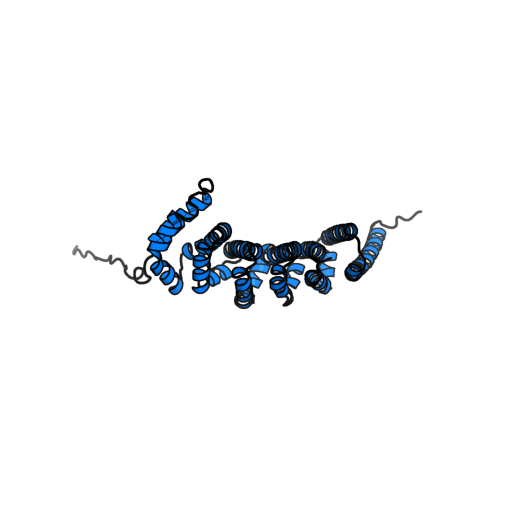 N . GLU A 1 152 ? -9.295 -1.074 -10.688 1.00 98.12 152 GLU A N 1
ATOM 1220 C CA . GLU A 1 152 ? -8.877 -2.461 -10.391 1.00 98.12 152 GLU A CA 1
ATOM 1221 C C . GLU A 1 152 ? -9.108 -2.877 -8.925 1.00 98.12 152 GLU A C 1
ATOM 1223 O O . GLU A 1 152 ? -8.496 -3.832 -8.434 1.00 98.12 152 GLU A O 1
ATOM 1228 N N . TYR A 1 153 ? -9.991 -2.174 -8.207 1.00 98.62 153 TYR A N 1
ATOM 1229 C CA . TYR A 1 153 ? -10.156 -2.285 -6.752 1.00 98.62 153 TYR A CA 1
ATOM 1230 C C . TYR A 1 153 ? -10.229 -3.729 -6.230 1.00 98.62 153 TYR A C 1
ATOM 1232 O O . TYR A 1 153 ? -9.442 -4.117 -5.366 1.00 98.62 153 TYR A O 1
ATOM 1240 N N . GLU A 1 154 ? -11.165 -4.534 -6.747 1.00 98.12 154 GLU A N 1
ATOM 1241 C CA . GLU A 1 154 ? -11.419 -5.888 -6.228 1.00 98.12 154 GLU A CA 1
ATOM 1242 C C . GLU A 1 154 ? -10.196 -6.790 -6.396 1.00 98.12 154 GLU A C 1
ATOM 1244 O O . GLU A 1 154 ? -9.773 -7.480 -5.468 1.00 98.12 154 GLU A O 1
ATOM 1249 N N . LYS A 1 155 ? -9.581 -6.742 -7.580 1.00 98.25 155 LYS A N 1
ATOM 1250 C CA . LYS A 1 155 ? -8.412 -7.555 -7.898 1.00 98.25 155 LYS A CA 1
ATOM 1251 C C . LYS A 1 155 ? -7.193 -7.100 -7.102 1.00 98.25 155 LYS A C 1
ATOM 1253 O O . LYS A 1 155 ? -6.481 -7.933 -6.545 1.00 98.25 155 LYS A O 1
ATOM 1258 N N . PHE A 1 156 ? -6.956 -5.790 -7.028 1.00 98.69 156 PHE A N 1
ATOM 1259 C CA . PHE A 1 156 ? -5.842 -5.230 -6.269 1.00 98.69 156 PHE A CA 1
ATOM 1260 C C . PHE A 1 156 ? -5.941 -5.584 -4.785 1.00 98.69 156 PHE A C 1
ATOM 1262 O O . PHE A 1 156 ? -5.006 -6.179 -4.256 1.00 98.69 156 PHE A O 1
ATOM 1269 N N . PHE A 1 157 ? -7.058 -5.275 -4.118 1.00 98.62 157 PHE A N 1
ATOM 1270 C CA . PHE A 1 157 ? -7.201 -5.533 -2.681 1.00 98.62 157 PHE A CA 1
ATOM 1271 C C . PHE A 1 157 ? -7.345 -7.020 -2.349 1.00 98.62 157 PHE A C 1
ATOM 1273 O O . PHE A 1 157 ? -6.901 -7.432 -1.278 1.00 98.62 157 PHE A O 1
ATOM 1280 N N . GLY A 1 158 ? -7.857 -7.840 -3.274 1.00 98.12 158 GLY A N 1
ATOM 1281 C CA . GLY A 1 158 ? -7.802 -9.299 -3.163 1.00 98.12 158 GLY A CA 1
ATOM 1282 C C . GLY A 1 158 ? -6.364 -9.819 -3.074 1.00 98.12 158 GLY A C 1
ATOM 1283 O O . GLY A 1 158 ? -6.041 -10.583 -2.168 1.00 98.12 158 GLY A O 1
ATOM 1284 N N . CYS A 1 159 ? -5.468 -9.348 -3.949 1.00 98.19 159 CYS A N 1
ATOM 1285 C CA . CYS A 1 159 ? -4.039 -9.673 -3.869 1.00 98.19 159 CYS A CA 1
ATOM 1286 C C . CYS A 1 159 ? -3.358 -9.017 -2.656 1.00 98.19 159 CYS A C 1
ATOM 1288 O O . CYS A 1 159 ? -2.558 -9.652 -1.975 1.00 98.19 159 CYS A O 1
ATOM 1290 N N . TYR A 1 160 ? -3.689 -7.761 -2.348 1.00 98.62 160 TYR A N 1
ATOM 1291 C CA . TYR A 1 160 ? -3.096 -7.014 -1.234 1.00 98.62 160 TYR A CA 1
ATOM 1292 C C . TYR A 1 160 ? -3.379 -7.656 0.118 1.00 98.62 160 TYR A C 1
ATOM 1294 O O . TYR A 1 160 ? -2.536 -7.621 1.014 1.00 98.62 160 TYR A O 1
ATOM 1302 N N . ARG A 1 161 ? -4.543 -8.296 0.258 1.00 97.31 161 ARG A N 1
ATOM 1303 C CA . ARG A 1 161 ? -4.898 -9.044 1.458 1.00 97.31 161 ARG A CA 1
ATOM 1304 C C . ARG A 1 161 ? -3.882 -10.140 1.782 1.00 97.31 161 ARG A C 1
ATOM 1306 O O . ARG A 1 161 ? -3.562 -10.318 2.951 1.00 97.31 161 ARG A O 1
ATOM 1313 N N . VAL A 1 162 ? -3.334 -10.807 0.767 1.00 97.06 162 VAL A N 1
ATOM 1314 C CA . VAL A 1 162 ? -2.305 -11.844 0.947 1.00 97.06 162 VAL A CA 1
ATOM 1315 C C . VAL A 1 162 ? -1.049 -11.263 1.599 1.00 97.06 162 VAL A C 1
ATOM 1317 O O . VAL A 1 162 ? -0.507 -11.874 2.511 1.00 97.06 162 VAL A O 1
ATOM 1320 N N . LEU A 1 163 ? -0.638 -10.048 1.216 1.00 97.88 163 LEU A N 1
ATOM 1321 C CA . LEU A 1 163 ? 0.526 -9.381 1.814 1.00 97.88 163 LEU A CA 1
ATOM 1322 C C . LEU A 1 163 ? 0.296 -9.003 3.284 1.00 97.88 163 LEU A C 1
ATOM 1324 O O . LEU A 1 163 ? 1.216 -9.033 4.099 1.00 97.88 163 LEU A O 1
ATOM 1328 N N . LEU A 1 164 ? -0.939 -8.638 3.637 1.00 97.75 164 LEU A N 1
ATOM 1329 C CA . LEU A 1 164 ? -1.328 -8.326 5.016 1.00 97.75 164 LEU A CA 1
ATOM 1330 C C . LEU A 1 164 ? -1.356 -9.575 5.909 1.00 97.75 164 LEU A C 1
ATOM 1332 O O . LEU A 1 164 ? -1.115 -9.469 7.111 1.00 97.75 164 LEU A O 1
ATOM 1336 N N . ASP A 1 165 ? -1.606 -10.744 5.326 1.00 95.56 165 ASP A N 1
ATOM 1337 C CA . ASP A 1 165 ? -1.585 -12.039 6.011 1.00 95.56 165 ASP A CA 1
ATOM 1338 C C . ASP A 1 165 ? -0.231 -12.772 5.851 1.00 95.56 165 ASP A C 1
ATOM 1340 O O . ASP A 1 165 ? -0.109 -13.929 6.243 1.00 95.56 165 ASP A O 1
ATOM 1344 N N . SER A 1 166 ? 0.803 -12.106 5.317 1.00 95.69 166 SER A N 1
ATOM 1345 C CA . SER A 1 166 ? 2.125 -12.703 5.093 1.00 95.69 166 SER A CA 1
ATOM 1346 C C . SER A 1 166 ? 2.826 -13.113 6.394 1.00 95.69 166 SER A C 1
ATOM 1348 O O . SER A 1 166 ? 2.844 -12.374 7.384 1.00 95.69 166 SER A O 1
ATOM 1350 N N . GLU A 1 167 ? 3.483 -14.276 6.368 1.00 93.31 167 GLU A N 1
ATOM 1351 C CA . GLU A 1 167 ? 4.382 -14.739 7.435 1.00 93.31 167 GLU A CA 1
ATOM 1352 C C . GLU A 1 167 ? 5.717 -13.973 7.438 1.00 93.31 167 GLU A C 1
ATOM 1354 O O . GLU A 1 167 ? 6.424 -13.931 8.452 1.00 93.31 167 GLU A O 1
ATOM 1359 N N . ASN A 1 168 ? 6.069 -13.315 6.326 1.00 93.50 168 ASN A N 1
ATOM 1360 C CA . ASN A 1 168 ? 7.232 -12.444 6.265 1.00 93.50 168 ASN A CA 1
ATOM 1361 C C . ASN A 1 168 ? 6.935 -11.141 7.017 1.00 93.50 168 ASN A C 1
ATOM 1363 O O . ASN A 1 168 ? 6.230 -10.256 6.531 1.00 93.50 168 ASN A O 1
ATOM 1367 N N . TYR A 1 169 ? 7.528 -10.998 8.206 1.00 94.25 169 TYR A N 1
ATOM 1368 C CA . TYR A 1 169 ? 7.352 -9.821 9.061 1.00 94.25 169 TYR A CA 1
ATOM 1369 C C . TYR A 1 169 ? 7.592 -8.494 8.326 1.00 94.25 169 TYR A C 1
ATOM 1371 O O . TYR A 1 169 ? 6.846 -7.534 8.536 1.00 94.25 169 TYR A O 1
ATOM 1379 N N . VAL A 1 170 ? 8.623 -8.419 7.479 1.00 95.19 170 VAL A N 1
ATOM 1380 C CA . VAL A 1 170 ? 8.969 -7.178 6.777 1.00 95.19 170 VAL A CA 1
ATOM 1381 C C . VAL A 1 170 ? 7.909 -6.860 5.734 1.00 95.19 170 VAL A C 1
ATOM 1383 O O . VAL A 1 170 ? 7.414 -5.731 5.721 1.00 95.19 170 VAL A O 1
ATOM 1386 N N . THR A 1 171 ? 7.508 -7.841 4.925 1.00 96.19 171 THR A N 1
ATOM 1387 C CA . THR A 1 171 ? 6.463 -7.657 3.911 1.00 96.19 171 THR A CA 1
ATOM 1388 C C . THR A 1 171 ? 5.130 -7.301 4.553 1.00 96.19 171 THR A C 1
ATOM 1390 O O . THR A 1 171 ? 4.530 -6.293 4.170 1.00 96.19 171 THR A O 1
ATOM 1393 N N . LYS A 1 172 ? 4.722 -8.018 5.607 1.00 97.75 172 LYS A N 1
ATOM 1394 C CA . LYS A 1 172 ? 3.512 -7.718 6.385 1.00 97.75 172 LYS A CA 1
ATOM 1395 C C . LYS A 1 172 ? 3.523 -6.287 6.918 1.00 97.75 172 LYS A C 1
ATOM 1397 O O . LYS A 1 172 ? 2.575 -5.530 6.707 1.00 97.75 172 LYS A O 1
ATOM 1402 N N . ARG A 1 173 ? 4.616 -5.882 7.575 1.00 98.06 173 ARG A N 1
ATOM 1403 C CA . ARG A 1 173 ? 4.742 -4.541 8.161 1.00 98.06 173 ARG A CA 1
ATOM 1404 C C . ARG A 1 173 ? 4.721 -3.445 7.103 1.00 98.06 173 ARG A C 1
ATOM 1406 O O . ARG A 1 173 ? 4.004 -2.460 7.265 1.00 98.06 173 ARG A O 1
ATOM 1413 N N . GLN A 1 174 ? 5.527 -3.580 6.054 1.00 98.19 174 GLN A N 1
ATOM 1414 C CA . GLN A 1 174 ? 5.634 -2.552 5.020 1.00 98.19 174 GLN A CA 1
ATOM 1415 C C . GLN A 1 174 ? 4.340 -2.434 4.212 1.00 98.19 174 GLN A C 1
ATOM 1417 O O . GLN A 1 174 ? 3.939 -1.319 3.883 1.00 98.19 174 GLN A O 1
ATOM 1422 N N . SER A 1 175 ? 3.646 -3.546 3.963 1.00 98.50 175 SER A N 1
ATOM 1423 C CA . SER A 1 175 ? 2.328 -3.544 3.318 1.00 98.50 175 SER A CA 1
ATOM 1424 C C . SER A 1 175 ? 1.282 -2.860 4.192 1.00 98.50 175 SER A C 1
ATOM 1426 O O . SER A 1 175 ? 0.535 -2.017 3.714 1.00 98.50 175 SER A O 1
ATOM 1428 N N . LEU A 1 176 ? 1.260 -3.129 5.498 1.00 98.50 176 LEU A N 1
ATOM 1429 C CA . LEU A 1 176 ? 0.329 -2.454 6.403 1.00 98.50 176 LEU A CA 1
ATOM 1430 C C . LEU A 1 176 ? 0.587 -0.941 6.487 1.00 98.50 176 LEU A C 1
ATOM 1432 O O . LEU A 1 176 ? -0.351 -0.146 6.431 1.00 98.50 176 LEU A O 1
ATOM 1436 N N . LYS A 1 177 ? 1.860 -0.538 6.536 1.00 98.50 177 LYS A N 1
ATOM 1437 C CA . LYS A 1 177 ? 2.252 0.874 6.477 1.00 98.50 177 LYS A CA 1
ATOM 1438 C C . LYS A 1 177 ? 1.810 1.533 5.168 1.00 98.50 177 LYS A C 1
ATOM 1440 O O . LYS A 1 177 ? 1.209 2.605 5.182 1.00 98.50 177 LYS A O 1
ATOM 1445 N N . LEU A 1 178 ? 2.090 0.889 4.034 1.00 98.81 178 LEU A N 1
A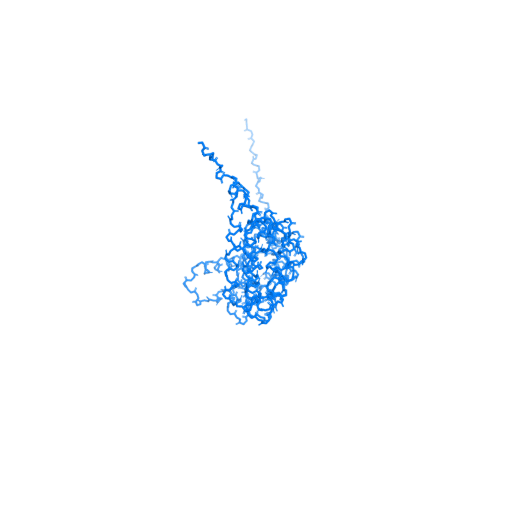TOM 1446 C CA . LEU A 1 178 ? 1.706 1.389 2.715 1.00 98.81 178 LEU A CA 1
ATOM 1447 C C . LEU A 1 178 ? 0.181 1.485 2.574 1.00 98.81 178 LEU A C 1
ATOM 1449 O O . LEU A 1 178 ? -0.303 2.464 2.018 1.00 98.81 178 LEU A O 1
ATOM 1453 N N . LEU A 1 179 ? -0.582 0.536 3.118 1.00 98.81 179 LEU A N 1
ATOM 1454 C CA . LEU A 1 179 ? -2.040 0.623 3.161 1.00 98.81 179 LEU A CA 1
ATOM 1455 C C . LEU A 1 179 ? -2.504 1.897 3.876 1.00 98.81 179 LEU A C 1
ATOM 1457 O O . LEU A 1 179 ? -3.351 2.613 3.347 1.00 98.81 179 LEU A O 1
ATOM 1461 N N . GLY A 1 180 ? -1.930 2.208 5.042 1.00 98.25 180 GLY A N 1
ATOM 1462 C CA . GLY A 1 180 ? -2.217 3.455 5.756 1.00 98.25 180 GLY A CA 1
ATOM 1463 C C . GLY A 1 180 ? -1.918 4.695 4.911 1.00 98.25 180 GLY A C 1
ATOM 1464 O O . GLY A 1 180 ? -2.763 5.581 4.803 1.00 98.25 180 GLY A O 1
ATOM 1465 N N . GLU A 1 181 ? -0.757 4.730 4.248 1.00 98.25 181 GLU A N 1
ATOM 1466 C CA . GLU A 1 181 ? -0.380 5.820 3.335 1.00 98.25 181 GLU A CA 1
ATOM 1467 C C . GLU A 1 181 ? -1.369 5.968 2.164 1.00 98.25 181 GLU A C 1
ATOM 1469 O O . GLU A 1 181 ? -1.749 7.086 1.819 1.00 98.25 181 GLU A O 1
ATOM 1474 N N . LEU A 1 182 ? -1.813 4.857 1.566 1.00 98.56 182 LEU A N 1
ATOM 1475 C CA . LEU A 1 182 ? -2.761 4.869 0.449 1.00 98.56 182 LEU A CA 1
ATOM 1476 C C . LEU A 1 182 ? -4.145 5.358 0.876 1.00 98.56 182 LEU A C 1
ATOM 1478 O O . LEU A 1 182 ? -4.749 6.140 0.148 1.00 98.56 182 LEU A O 1
ATOM 1482 N N . LEU A 1 183 ? -4.645 4.916 2.029 1.00 98.19 183 LEU A N 1
ATOM 1483 C CA . LEU A 1 183 ? -5.980 5.279 2.510 1.00 98.19 183 LEU A CA 1
ATOM 1484 C C . LEU A 1 183 ? -6.060 6.733 2.989 1.00 98.19 183 LEU A C 1
ATOM 1486 O O . LEU A 1 183 ? -7.118 7.342 2.886 1.00 98.19 183 LEU A O 1
ATOM 1490 N N . LEU A 1 184 ? -4.960 7.292 3.498 1.00 96.31 184 LEU A N 1
ATOM 1491 C CA . LEU A 1 184 ? -4.900 8.680 3.968 1.00 96.31 184 LEU A CA 1
ATOM 1492 C C . LEU A 1 184 ? -4.608 9.693 2.846 1.00 96.31 184 LEU A C 1
ATOM 1494 O O . LEU A 1 184 ? -4.685 10.901 3.076 1.00 96.31 184 LEU A O 1
ATOM 1498 N N . ASP A 1 185 ? -4.272 9.239 1.635 1.00 97.69 185 ASP A N 1
ATOM 1499 C CA . ASP A 1 185 ? -4.051 10.133 0.500 1.00 97.69 185 ASP A CA 1
ATOM 1500 C C . ASP A 1 185 ? -5.382 10.696 -0.021 1.00 97.69 185 ASP A C 1
ATOM 1502 O O . ASP A 1 185 ? -6.295 9.956 -0.390 1.00 97.69 185 ASP A O 1
ATOM 1506 N N . ARG A 1 186 ? -5.477 12.027 -0.123 1.00 97.19 186 ARG A N 1
ATOM 1507 C CA . ARG A 1 186 ? -6.691 12.723 -0.581 1.00 97.19 186 ARG A CA 1
ATOM 1508 C C . ARG A 1 186 ? -7.172 12.294 -1.972 1.00 97.19 186 ARG A C 1
ATOM 1510 O O . ARG A 1 186 ? -8.363 12.390 -2.246 1.00 97.19 186 ARG A O 1
ATOM 1517 N N . HIS A 1 187 ? -6.274 11.844 -2.854 1.00 98.38 187 HIS A N 1
ATOM 1518 C CA . HIS A 1 187 ? -6.654 11.394 -4.199 1.00 98.38 187 HIS A CA 1
ATOM 1519 C C . HIS A 1 187 ? -7.331 10.019 -4.166 1.00 98.38 187 HIS A C 1
ATOM 1521 O O . HIS A 1 187 ? -8.037 9.666 -5.101 1.00 98.38 187 HIS A O 1
ATOM 1527 N N . ASN A 1 188 ? -7.155 9.262 -3.084 1.00 98.31 188 ASN A N 1
ATOM 1528 C CA . ASN A 1 188 ? -7.714 7.928 -2.906 1.00 98.31 188 ASN A CA 1
ATOM 1529 C C . ASN A 1 188 ? -9.010 7.953 -2.082 1.00 98.31 188 ASN A C 1
ATOM 1531 O O 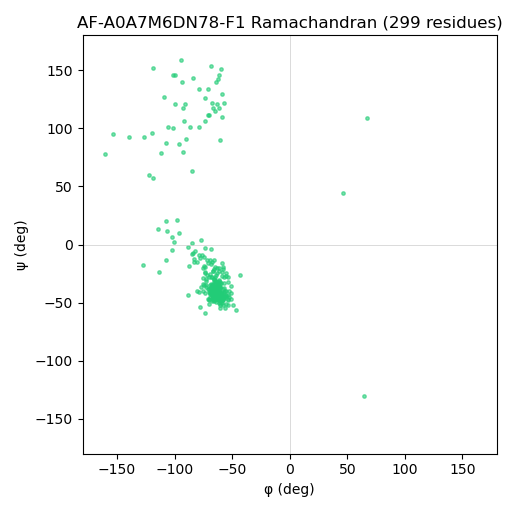. ASN A 1 188 ? -9.390 6.930 -1.522 1.00 98.31 188 ASN A O 1
ATOM 1535 N N . PHE A 1 189 ? -9.712 9.088 -1.989 1.00 97.44 189 PHE A N 1
ATOM 1536 C CA . PHE A 1 189 ? -10.921 9.210 -1.166 1.00 97.44 189 PHE A CA 1
ATOM 1537 C C . PHE A 1 189 ? -12.000 8.167 -1.513 1.00 97.44 189 PHE A C 1
ATOM 1539 O O . PHE A 1 189 ? -12.614 7.594 -0.610 1.00 97.44 189 PHE A O 1
ATOM 1546 N N . VAL A 1 190 ? -12.204 7.872 -2.803 1.00 97.75 190 VAL A N 1
ATOM 1547 C CA . VAL A 1 190 ? -13.172 6.858 -3.263 1.00 97.75 190 VAL A CA 1
ATOM 1548 C C . VAL A 1 190 ? -12.736 5.461 -2.816 1.00 97.75 190 VAL A C 1
ATOM 1550 O O . VAL A 1 190 ? -13.513 4.726 -2.203 1.00 97.75 190 VAL A O 1
ATOM 1553 N N . VAL A 1 191 ? -11.463 5.126 -3.044 1.00 98.50 191 VAL A N 1
ATOM 1554 C CA . VAL A 1 191 ? -10.838 3.863 -2.621 1.00 98.50 191 VAL A CA 1
ATOM 1555 C C . VAL A 1 191 ? -10.925 3.687 -1.105 1.00 98.50 191 VAL A C 1
ATOM 1557 O O . VAL A 1 191 ? -11.323 2.625 -0.626 1.00 98.50 191 VAL A O 1
ATOM 1560 N N . MET A 1 192 ? -10.597 4.736 -0.349 1.00 98.25 192 MET A N 1
ATOM 1561 C CA . MET A 1 192 ? -10.644 4.764 1.109 1.00 98.25 192 MET A CA 1
ATOM 1562 C C . MET A 1 192 ? -12.063 4.515 1.606 1.00 98.25 192 MET A C 1
ATOM 1564 O O . MET A 1 192 ? -12.273 3.604 2.404 1.00 98.25 192 MET A O 1
ATOM 1568 N N . THR A 1 193 ? -13.035 5.276 1.100 1.00 97.69 193 THR A N 1
ATOM 1569 C CA . THR A 1 193 ? -14.455 5.138 1.455 1.00 97.69 193 THR A CA 1
ATOM 1570 C C . THR A 1 193 ? -14.948 3.713 1.215 1.00 97.69 193 THR A C 1
ATOM 1572 O O . THR A 1 193 ? -15.580 3.118 2.089 1.00 97.69 193 THR A O 1
ATOM 1575 N N . LYS A 1 194 ? -14.593 3.121 0.068 1.00 98.38 194 LYS A N 1
ATOM 1576 C CA . LYS A 1 194 ? -14.929 1.728 -0.237 1.00 98.38 194 LYS A CA 1
ATOM 1577 C C . LYS A 1 194 ? -14.248 0.757 0.734 1.00 98.38 194 LYS A C 1
ATOM 1579 O O . LYS A 1 194 ? -14.918 -0.116 1.283 1.00 98.38 194 LYS A O 1
ATOM 1584 N N . TYR A 1 195 ? -12.961 0.946 1.030 1.00 98.62 195 TYR A N 1
ATOM 1585 C CA . TYR A 1 195 ? -12.197 0.075 1.932 1.00 98.62 195 TYR A CA 1
ATOM 1586 C C . TYR A 1 195 ? -12.744 0.057 3.356 1.00 98.62 195 TYR A C 1
ATOM 1588 O O . TYR A 1 195 ? -12.908 -1.023 3.933 1.00 98.62 195 TYR A O 1
ATOM 1596 N N . ILE A 1 196 ? -13.068 1.229 3.906 1.00 98.00 196 ILE A N 1
ATOM 1597 C CA . ILE A 1 196 ? -13.541 1.353 5.290 1.00 98.00 196 ILE A CA 1
ATOM 1598 C C . ILE A 1 196 ? -15.016 0.981 5.474 1.00 98.00 196 ILE A C 1
ATOM 1600 O O . ILE A 1 196 ? -15.488 0.874 6.603 1.00 98.00 196 ILE A O 1
ATOM 1604 N N . SER A 1 197 ? -15.746 0.767 4.377 1.00 97.94 197 SER A N 1
ATOM 1605 C CA . SER A 1 197 ? -17.132 0.292 4.404 1.00 97.94 197 SER A CA 1
ATOM 1606 C C . SER A 1 197 ? -17.257 -1.226 4.606 1.00 97.94 197 SER A C 1
ATOM 1608 O O . SER A 1 197 ? -18.341 -1.704 4.950 1.00 97.94 197 SER A O 1
ATOM 1610 N N . ASN A 1 198 ? -16.162 -1.980 4.423 1.00 98.31 198 ASN A N 1
ATOM 1611 C CA . ASN A 1 198 ? -16.147 -3.441 4.477 1.00 98.31 198 ASN A CA 1
ATOM 1612 C C . ASN A 1 198 ? -15.847 -3.968 5.904 1.00 98.31 198 ASN A C 1
ATOM 1614 O O . ASN A 1 198 ? -14.767 -3.702 6.446 1.00 98.31 198 ASN A O 1
ATOM 1618 N N . PRO A 1 199 ? -16.749 -4.765 6.513 1.00 98.31 199 PRO A N 1
ATOM 1619 C CA . PRO A 1 199 ? -16.571 -5.294 7.867 1.00 98.31 199 PRO A CA 1
ATOM 1620 C C . PRO A 1 199 ? -15.393 -6.269 8.021 1.00 98.31 199 PRO A C 1
ATOM 1622 O O . PRO A 1 199 ? -14.818 -6.349 9.109 1.00 98.31 199 PRO A O 1
ATOM 1625 N N . GLU A 1 200 ? -14.995 -6.994 6.973 1.00 98.31 200 GLU A N 1
ATOM 1626 C CA . GLU A 1 200 ? -13.827 -7.888 7.032 1.00 98.31 200 GLU A CA 1
ATOM 1627 C C . GLU A 1 200 ? -12.517 -7.107 7.155 1.00 98.31 200 GLU A C 1
ATOM 1629 O O . GLU A 1 200 ? -11.601 -7.534 7.863 1.00 98.31 200 GLU A O 1
ATOM 1634 N N . ASN A 1 201 ? -12.444 -5.929 6.530 1.00 98.56 201 ASN A N 1
ATOM 1635 C CA . ASN A 1 201 ? -11.281 -5.054 6.645 1.00 98.56 201 ASN A CA 1
ATOM 1636 C C . ASN A 1 201 ? -11.166 -4.479 8.062 1.00 98.56 201 ASN A C 1
ATOM 1638 O O . ASN A 1 201 ? -10.071 -4.466 8.624 1.00 98.56 201 ASN A O 1
ATOM 1642 N N . LEU A 1 202 ? -12.283 -4.075 8.681 1.00 98.62 202 LEU A N 1
ATOM 1643 C CA . LEU A 1 202 ? -12.282 -3.628 10.079 1.00 98.62 202 LEU A CA 1
ATOM 1644 C C . LEU A 1 202 ? -11.831 -4.749 11.022 1.00 98.62 202 LEU A C 1
ATOM 1646 O O . LEU A 1 202 ? -10.954 -4.535 11.861 1.00 98.62 202 LEU A O 1
ATOM 1650 N N . LYS A 1 203 ? -12.393 -5.954 10.865 1.00 98.44 203 LYS A N 1
ATOM 1651 C CA . LYS A 1 203 ? -12.014 -7.123 11.673 1.00 98.44 203 LYS A CA 1
ATOM 1652 C C . LYS A 1 203 ? -10.529 -7.454 11.534 1.00 98.44 203 LYS A C 1
ATOM 1654 O O . LYS A 1 203 ? -9.881 -7.731 12.542 1.00 98.44 203 LYS A O 1
ATOM 1659 N N . LEU A 1 204 ? -9.973 -7.368 10.323 1.00 98.38 204 LEU A N 1
ATOM 1660 C CA . LEU A 1 204 ? -8.535 -7.534 10.107 1.00 98.38 204 LEU A CA 1
ATOM 1661 C C . LEU A 1 204 ? -7.724 -6.527 10.922 1.00 98.38 204 LEU A C 1
ATOM 1663 O O . LEU A 1 204 ? -6.832 -6.931 11.663 1.00 98.38 204 LEU A O 1
ATOM 1667 N N . MET A 1 205 ? -8.044 -5.235 10.817 1.00 98.56 205 MET A N 1
ATOM 1668 C CA . MET A 1 205 ? -7.307 -4.193 11.536 1.00 98.56 205 MET A CA 1
ATOM 1669 C C . MET A 1 205 ? -7.410 -4.374 13.053 1.00 98.56 205 MET A C 1
ATOM 1671 O O . MET A 1 205 ? -6.403 -4.287 13.750 1.00 98.56 205 MET A O 1
ATOM 1675 N N . MET A 1 206 ? -8.595 -4.714 13.569 1.00 98.38 206 MET A N 1
ATOM 1676 C CA . MET A 1 206 ? -8.796 -5.004 14.995 1.00 98.38 206 MET A CA 1
ATOM 1677 C C . MET A 1 206 ? -7.993 -6.221 15.474 1.00 98.38 206 MET A C 1
ATOM 1679 O O . MET A 1 206 ? -7.478 -6.213 16.591 1.00 98.38 206 MET A O 1
ATOM 1683 N N . ASN A 1 207 ? -7.842 -7.252 14.640 1.00 98.06 207 ASN A N 1
ATOM 1684 C CA . ASN A 1 207 ? -6.979 -8.390 14.954 1.00 98.06 207 ASN A CA 1
ATOM 1685 C C . ASN A 1 207 ? -5.495 -7.997 14.925 1.00 98.06 207 ASN A C 1
ATOM 1687 O O . ASN A 1 207 ? -4.743 -8.392 15.814 1.00 98.06 207 ASN A O 1
ATOM 1691 N N . MET A 1 208 ? -5.072 -7.178 13.957 1.00 98.19 208 MET A N 1
ATOM 1692 C CA . MET A 1 208 ? -3.687 -6.704 13.849 1.00 98.19 208 MET A CA 1
ATOM 1693 C C . MET A 1 208 ? -3.275 -5.755 14.983 1.00 98.19 208 MET A C 1
ATOM 1695 O O . MET A 1 208 ? -2.113 -5.767 15.383 1.00 98.19 208 MET A O 1
ATOM 1699 N N . LEU A 1 209 ? -4.213 -5.010 15.581 1.00 98.25 209 LEU A N 1
ATOM 1700 C CA . LEU A 1 209 ? -3.971 -4.265 16.828 1.00 98.25 209 LEU A CA 1
ATOM 1701 C C . LEU A 1 209 ? -3.514 -5.172 17.983 1.00 98.25 209 LEU A C 1
ATOM 1703 O O . LEU A 1 209 ? -2.904 -4.693 18.934 1.00 98.25 209 LEU A O 1
ATOM 1707 N N . ARG A 1 210 ? -3.792 -6.478 17.904 1.00 97.31 210 ARG A N 1
ATOM 1708 C CA . ARG A 1 210 ? -3.402 -7.491 18.894 1.00 97.31 210 ARG A CA 1
ATOM 1709 C C . ARG A 1 210 ? -2.271 -8.402 18.407 1.00 97.31 210 ARG A C 1
ATOM 1711 O O . ARG A 1 210 ? -2.012 -9.423 19.040 1.00 97.31 210 ARG A O 1
ATOM 1718 N N . ASP A 1 211 ? -1.611 -8.068 17.296 1.00 97.81 211 ASP A N 1
ATOM 1719 C CA . ASP A 1 211 ? -0.499 -8.857 16.750 1.00 97.81 211 ASP A CA 1
ATOM 1720 C C . ASP A 1 211 ? 0.657 -8.960 17.762 1.00 97.81 211 ASP A C 1
ATOM 1722 O O . ASP A 1 211 ? 0.865 -8.062 18.570 1.00 97.81 211 ASP A O 1
ATOM 1726 N N . LYS A 1 212 ? 1.446 -10.039 17.722 1.00 96.00 212 LYS A N 1
ATOM 1727 C CA . LYS A 1 212 ? 2.618 -10.221 18.600 1.00 96.00 212 LYS A CA 1
ATOM 1728 C C . LYS A 1 212 ? 3.661 -9.103 18.456 1.00 96.00 212 LYS A C 1
ATOM 1730 O O . LYS A 1 212 ? 4.413 -8.835 19.391 1.00 96.00 212 LYS A O 1
ATOM 1735 N N . SER A 1 213 ? 3.733 -8.461 17.291 1.00 97.31 213 SER A N 1
ATOM 1736 C CA . SER A 1 213 ? 4.684 -7.391 17.009 1.00 97.31 213 SER A CA 1
ATOM 1737 C C . SER A 1 213 ? 4.095 -6.014 17.295 1.00 97.31 213 SER A C 1
ATOM 1739 O O . SER A 1 213 ? 3.208 -5.547 16.584 1.00 97.31 213 SER A O 1
ATOM 1741 N N . ARG A 1 214 ? 4.691 -5.295 18.254 1.00 96.44 214 ARG A N 1
ATOM 1742 C CA . ARG A 1 214 ? 4.356 -3.893 18.573 1.00 96.44 214 ARG A CA 1
ATOM 1743 C C . ARG A 1 214 ? 4.408 -2.963 17.356 1.00 96.44 214 ARG A C 1
ATOM 1745 O O . ARG A 1 214 ? 3.632 -2.024 17.260 1.00 96.44 214 ARG A O 1
ATOM 1752 N N . ASN A 1 215 ? 5.295 -3.225 16.397 1.00 96.75 215 ASN A N 1
ATOM 1753 C CA . ASN A 1 215 ? 5.355 -2.414 15.183 1.00 96.75 215 ASN A CA 1
ATOM 1754 C C . ASN A 1 215 ? 4.173 -2.688 14.243 1.00 96.75 215 ASN A C 1
ATOM 1756 O O . ASN A 1 215 ? 3.682 -1.753 13.628 1.00 96.75 215 ASN A O 1
ATOM 1760 N N . ILE A 1 216 ? 3.696 -3.935 14.139 1.00 98.25 216 ILE A N 1
ATOM 1761 C CA . ILE A 1 216 ? 2.481 -4.255 13.367 1.00 98.25 216 ILE A CA 1
ATOM 1762 C C . ILE A 1 216 ? 1.260 -3.618 14.025 1.00 98.25 216 ILE A C 1
ATOM 1764 O O . ILE A 1 216 ? 0.464 -2.993 13.332 1.00 98.25 216 ILE A O 1
ATOM 1768 N N . GLN A 1 217 ? 1.153 -3.718 15.354 1.00 98.25 217 GLN A N 1
ATOM 1769 C CA . GLN A 1 217 ? 0.092 -3.066 16.124 1.00 98.25 217 GLN A CA 1
ATOM 1770 C C . GLN A 1 217 ? 0.031 -1.561 15.819 1.00 98.25 217 GLN A C 1
ATOM 1772 O O . GLN A 1 217 ? -1.041 -1.024 15.542 1.00 98.25 217 GLN A O 1
ATOM 1777 N N . PHE A 1 218 ? 1.187 -0.892 15.821 1.00 97.38 218 PHE A N 1
ATOM 1778 C CA . PHE A 1 218 ? 1.286 0.542 15.556 1.00 97.38 218 PHE A CA 1
ATOM 1779 C C . PHE A 1 218 ? 0.852 0.922 14.130 1.00 97.38 218 PHE A C 1
ATOM 1781 O O . PHE A 1 218 ? 0.057 1.841 13.956 1.00 97.38 218 PHE A O 1
ATOM 1788 N N . GLU A 1 219 ? 1.289 0.190 13.100 1.00 98.25 219 GLU A N 1
ATOM 1789 C CA . GLU A 1 219 ? 0.826 0.462 11.727 1.00 98.25 219 GLU A CA 1
ATOM 1790 C C . GLU A 1 219 ? -0.678 0.132 11.565 1.00 98.25 219 GLU A C 1
ATOM 1792 O O . GLU A 1 219 ? -1.406 0.859 10.888 1.00 98.25 219 GLU A O 1
ATOM 1797 N N . ALA A 1 220 ? -1.185 -0.908 12.244 1.00 98.56 220 ALA A N 1
ATOM 1798 C CA . ALA A 1 220 ? -2.611 -1.256 12.249 1.00 98.56 220 ALA A CA 1
ATOM 1799 C C . ALA A 1 220 ? -3.470 -0.140 12.850 1.00 98.56 220 ALA A C 1
ATOM 1801 O O . ALA A 1 220 ? -4.566 0.129 12.356 1.00 98.56 220 ALA A O 1
ATOM 1802 N N . PHE A 1 221 ? -2.968 0.542 13.882 1.00 98.38 221 PHE A N 1
ATOM 1803 C CA . PHE A 1 221 ? -3.629 1.695 14.488 1.00 98.38 221 PHE A CA 1
ATOM 1804 C C . PHE A 1 221 ? -3.868 2.817 13.473 1.00 98.38 221 PHE A C 1
ATOM 1806 O O . PHE A 1 221 ? -4.971 3.366 13.418 1.00 98.38 221 PHE A O 1
ATOM 1813 N N . HIS A 1 222 ? -2.894 3.111 12.609 1.00 97.00 222 HIS A N 1
ATOM 1814 C CA . HIS A 1 222 ? -3.038 4.150 11.586 1.00 97.00 222 HIS A CA 1
ATOM 1815 C C . HIS A 1 222 ? -4.071 3.824 10.504 1.00 97.00 222 HIS A C 1
ATOM 1817 O O . HIS A 1 222 ? -4.603 4.746 9.889 1.00 97.00 222 HIS A O 1
ATOM 1823 N N . VAL A 1 223 ? -4.393 2.549 10.288 1.00 98.38 223 VAL A N 1
ATOM 1824 C CA . VAL A 1 223 ? -5.494 2.153 9.401 1.00 98.38 223 VAL A CA 1
ATOM 1825 C C . VAL A 1 223 ? -6.814 2.095 10.172 1.00 98.38 223 VAL A C 1
ATOM 1827 O O . VAL A 1 223 ? -7.824 2.624 9.710 1.00 98.38 223 VAL A O 1
ATOM 1830 N N . PHE A 1 224 ? -6.817 1.520 11.379 1.00 98.62 224 PHE A N 1
ATOM 1831 C CA . PHE A 1 224 ? -7.988 1.447 12.257 1.00 98.62 224 PHE A CA 1
ATOM 1832 C C . PHE A 1 224 ? -8.579 2.831 12.552 1.00 98.62 224 PHE A C 1
ATOM 1834 O O . PHE A 1 224 ? -9.801 2.994 12.518 1.00 98.62 224 PHE A O 1
ATOM 1841 N N . LYS A 1 225 ? -7.735 3.851 12.767 1.00 97.00 225 LYS A N 1
ATOM 1842 C CA . LYS A 1 225 ? -8.202 5.219 13.028 1.00 97.00 225 LYS A CA 1
ATOM 1843 C C . LYS A 1 225 ? -9.101 5.754 11.913 1.00 97.00 225 LYS A C 1
ATOM 1845 O O . LYS A 1 225 ? -10.050 6.470 12.211 1.00 97.00 225 LYS A O 1
ATOM 1850 N N . VAL A 1 226 ? -8.866 5.363 10.657 1.00 97.19 226 VAL A N 1
ATOM 1851 C CA . VAL A 1 226 ? -9.656 5.814 9.498 1.00 97.19 226 VAL A CA 1
ATOM 1852 C C . VAL A 1 226 ? -11.091 5.280 9.566 1.00 97.19 226 VAL A C 1
ATOM 1854 O O . VAL A 1 226 ? -12.035 6.007 9.266 1.00 97.19 226 VAL A O 1
ATOM 1857 N N . PHE A 1 227 ? -11.285 4.043 10.039 1.00 98.25 227 PHE A N 1
ATOM 1858 C CA . PHE A 1 227 ? -12.622 3.471 10.250 1.00 98.25 227 PHE A CA 1
ATOM 1859 C C . PHE A 1 227 ? -13.410 4.232 11.317 1.00 98.25 227 PHE A C 1
ATOM 1861 O O . PHE A 1 227 ? -14.601 4.502 11.153 1.00 98.25 227 PHE A O 1
ATOM 1868 N N . VAL A 1 228 ? -12.752 4.574 12.425 1.00 97.12 228 VAL A N 1
ATOM 1869 C CA . VAL A 1 228 ? -13.396 5.247 13.559 1.00 97.12 228 VAL A CA 1
ATOM 1870 C C . VAL A 1 228 ? -13.645 6.726 13.261 1.00 97.12 228 VAL A C 1
ATOM 1872 O O . VAL A 1 228 ? -14.719 7.231 13.588 1.00 97.12 228 VAL A O 1
ATOM 1875 N N . ALA A 1 229 ? -12.703 7.401 12.599 1.00 95.19 229 ALA A N 1
ATOM 1876 C CA . ALA A 1 229 ? -12.808 8.809 12.219 1.00 95.19 229 ALA A CA 1
ATOM 1877 C C . ALA A 1 229 ? -13.829 9.064 11.097 1.00 95.19 229 ALA A C 1
ATOM 1879 O O . ALA A 1 229 ? -14.236 10.204 10.894 1.00 95.19 229 ALA A O 1
ATOM 1880 N N . ASN A 1 230 ? -14.268 8.026 10.375 1.00 94.19 230 ASN A N 1
ATOM 1881 C CA . ASN A 1 230 ? -15.288 8.165 9.343 1.00 94.19 230 ASN A CA 1
ATOM 1882 C C . ASN A 1 230 ? -16.620 8.669 9.943 1.00 94.19 230 ASN A C 1
ATOM 1884 O O . ASN A 1 230 ? -17.218 7.953 10.755 1.00 94.19 230 ASN A O 1
ATOM 1888 N N . PRO A 1 231 ? -17.130 9.850 9.546 1.00 91.06 231 PRO A N 1
ATOM 1889 C CA . PRO A 1 231 ? -18.402 10.363 10.055 1.00 91.06 231 PRO A CA 1
ATOM 1890 C C . PRO A 1 231 ? -19.605 9.539 9.574 1.00 91.06 231 PRO A C 1
ATOM 1892 O O . PRO A 1 231 ? -20.603 9.448 10.285 1.00 91.06 231 PRO A O 1
ATOM 1895 N N . ILE A 1 232 ? -19.511 8.898 8.402 1.00 91.44 232 ILE A N 1
ATOM 1896 C CA . ILE A 1 232 ? -20.601 8.135 7.778 1.00 91.44 232 ILE A CA 1
ATOM 1897 C C . ILE A 1 232 ? -20.241 6.649 7.799 1.00 91.44 232 ILE A C 1
ATOM 1899 O O . ILE A 1 232 ? -19.772 6.068 6.817 1.00 91.44 232 ILE A O 1
ATOM 1903 N N . LYS A 1 233 ? -20.431 6.021 8.959 1.00 94.69 233 LYS A N 1
ATOM 1904 C CA . LYS A 1 233 ? -20.167 4.589 9.150 1.00 94.69 233 LYS A CA 1
ATOM 1905 C C . LYS A 1 233 ? -21.319 3.767 8.575 1.00 94.69 233 LYS A C 1
ATOM 1907 O O . LYS A 1 233 ? -22.480 4.063 8.843 1.00 94.69 233 LYS A O 1
ATOM 1912 N N . THR A 1 234 ? -21.012 2.715 7.817 1.00 95.75 234 THR A N 1
ATOM 1913 C CA . THR A 1 234 ? -22.046 1.774 7.364 1.00 95.75 234 THR A CA 1
ATOM 1914 C C . THR A 1 234 ? -22.604 0.982 8.556 1.00 95.75 234 THR A C 1
ATOM 1916 O O . THR A 1 234 ? -21.880 0.784 9.538 1.00 95.75 234 THR A O 1
ATOM 1919 N N . PRO A 1 235 ? -23.857 0.488 8.498 1.00 96.00 235 PRO A N 1
ATOM 1920 C CA . PRO A 1 235 ? -24.448 -0.257 9.613 1.00 96.00 235 PRO A CA 1
ATOM 1921 C C . PRO A 1 235 ? -23.595 -1.446 10.099 1.00 96.00 235 PRO A C 1
ATOM 1923 O O . PRO A 1 235 ? -23.361 -1.533 11.303 1.00 96.00 235 PRO A O 1
ATOM 1926 N N . PRO A 1 236 ? -23.004 -2.290 9.220 1.00 97.31 236 PRO A N 1
ATOM 1927 C CA . PRO A 1 236 ? -22.140 -3.387 9.669 1.00 97.31 236 PRO A CA 1
ATOM 1928 C C . PRO A 1 236 ? -20.886 -2.921 10.423 1.00 97.31 236 PRO A C 1
ATOM 1930 O O . PRO A 1 236 ? -20.434 -3.590 11.351 1.00 97.31 236 PRO A O 1
ATOM 1933 N N . ILE A 1 237 ? -20.317 -1.775 10.037 1.00 98.12 237 ILE A N 1
ATOM 1934 C CA . ILE A 1 237 ? -19.143 -1.185 10.694 1.00 98.12 237 ILE A CA 1
ATOM 1935 C C . ILE A 1 237 ? -19.524 -0.634 12.065 1.00 98.12 237 ILE A C 1
ATOM 1937 O O . ILE A 1 237 ? -18.841 -0.910 13.054 1.00 98.12 237 ILE A O 1
ATOM 1941 N N . LEU A 1 238 ? -20.630 0.110 12.133 1.00 97.44 238 LEU A N 1
ATOM 1942 C CA . LEU A 1 238 ? -21.148 0.656 13.382 1.00 97.44 238 LEU A CA 1
ATOM 1943 C C . LEU A 1 238 ? -21.467 -0.460 14.386 1.00 97.44 238 LEU A C 1
ATOM 1945 O O . LEU A 1 238 ? -21.053 -0.368 15.541 1.00 97.44 238 LEU A O 1
ATOM 1949 N N . ASP A 1 239 ? -22.111 -1.539 13.941 1.00 97.31 239 ASP A N 1
ATOM 1950 C CA . ASP A 1 239 ? -22.449 -2.689 14.782 1.00 97.31 239 ASP A CA 1
ATOM 1951 C C . ASP A 1 239 ? -21.211 -3.358 15.387 1.00 97.31 239 ASP A C 1
ATOM 1953 O O . ASP A 1 239 ? -21.214 -3.715 16.566 1.00 97.31 239 ASP A O 1
ATOM 1957 N N . ILE A 1 240 ? -20.138 -3.532 14.605 1.00 98.12 240 ILE A N 1
ATOM 1958 C CA . ILE A 1 240 ? -18.881 -4.110 15.105 1.00 98.12 240 ILE A CA 1
ATOM 1959 C C . ILE A 1 240 ? -18.268 -3.209 16.179 1.00 98.12 240 ILE A C 1
ATOM 1961 O O . ILE A 1 240 ? -17.853 -3.713 17.227 1.00 98.12 240 ILE A O 1
ATOM 1965 N N . LEU A 1 241 ? -18.222 -1.895 15.945 1.00 97.69 241 LEU A N 1
ATOM 1966 C CA . LEU A 1 241 ? -17.652 -0.946 16.903 1.00 97.69 241 LEU A CA 1
ATOM 1967 C C . LEU A 1 241 ? -18.486 -0.867 18.189 1.00 97.69 241 LEU A C 1
ATOM 1969 O O . LEU A 1 241 ? -17.910 -0.889 19.273 1.00 97.69 241 LEU A O 1
ATOM 1973 N N . LEU A 1 242 ? -19.820 -0.844 18.088 1.00 97.44 242 LEU A N 1
ATOM 1974 C CA . LEU A 1 242 ? -20.722 -0.836 19.245 1.00 97.44 242 LEU A CA 1
ATOM 1975 C C . LEU A 1 242 ? -20.603 -2.123 20.070 1.00 97.44 242 LEU A C 1
ATOM 1977 O O . LEU A 1 242 ? -20.461 -2.050 21.286 1.00 97.44 242 LEU A O 1
ATOM 1981 N N . LYS A 1 243 ? -20.576 -3.298 19.426 1.00 97.44 243 LYS A N 1
ATOM 1982 C CA . LYS A 1 243 ? -20.417 -4.597 20.113 1.00 97.44 243 LYS A CA 1
ATOM 1983 C C . LYS A 1 243 ? -19.097 -4.733 20.877 1.00 97.44 243 LYS A C 1
ATOM 1985 O O . LYS A 1 243 ? -18.998 -5.568 21.771 1.00 97.44 243 LYS A O 1
ATOM 1990 N N . ASN A 1 244 ? -18.076 -3.965 20.499 1.00 97.50 244 ASN A N 1
ATOM 1991 C CA . ASN A 1 244 ? -16.747 -4.002 21.109 1.00 97.50 244 ASN A CA 1
ATOM 1992 C C . ASN A 1 244 ? -16.400 -2.698 21.843 1.00 97.50 244 ASN A C 1
ATOM 1994 O O . ASN A 1 244 ? -15.234 -2.500 22.183 1.00 97.50 244 ASN A O 1
ATOM 1998 N N . LYS A 1 245 ? -17.377 -1.815 22.082 1.00 96.88 245 LYS A N 1
ATOM 1999 C CA . LYS A 1 245 ? -17.168 -0.434 22.536 1.00 96.88 245 LYS A CA 1
ATOM 2000 C C . LYS A 1 245 ? -16.355 -0.351 23.824 1.00 96.88 245 LYS A C 1
ATOM 2002 O O . LYS A 1 245 ? -15.319 0.313 23.841 1.00 96.88 245 LYS A O 1
ATOM 2007 N N . GLU A 1 246 ? -16.784 -1.038 24.880 1.00 96.81 246 GLU A N 1
ATOM 2008 C CA . GLU A 1 246 ? -16.122 -0.989 26.190 1.00 96.81 246 GLU A CA 1
ATOM 2009 C C . GLU A 1 246 ? -14.699 -1.551 26.103 1.00 96.81 246 GLU A C 1
ATOM 2011 O O . GLU A 1 246 ? -13.742 -0.906 26.530 1.00 96.81 246 GLU A O 1
ATOM 2016 N N . LYS A 1 247 ? -14.551 -2.712 25.452 1.00 97.44 247 LYS A N 1
ATOM 2017 C CA . LYS A 1 247 ? -13.258 -3.388 25.273 1.00 97.44 247 LYS A CA 1
ATOM 2018 C C . LYS A 1 247 ? -12.278 -2.554 24.450 1.00 97.44 247 LYS A C 1
ATOM 2020 O O . LYS A 1 247 ? -11.094 -2.528 24.764 1.00 97.44 247 LYS A O 1
ATOM 2025 N N . LEU A 1 248 ? -12.749 -1.881 23.398 1.00 97.62 248 LEU A N 1
ATOM 2026 C CA . LEU A 1 248 ? -11.921 -1.012 22.558 1.00 97.62 248 LEU A CA 1
ATOM 2027 C C . LEU A 1 248 ? -11.432 0.213 23.328 1.00 97.62 248 LEU A C 1
ATOM 2029 O O . LEU A 1 248 ? -10.263 0.571 23.212 1.00 97.62 248 LEU A O 1
ATOM 2033 N N . VAL A 1 249 ? -12.300 0.841 24.122 1.00 97.25 249 VAL A N 1
ATOM 2034 C CA . VAL A 1 249 ? -11.922 1.983 24.965 1.00 97.25 249 VAL A CA 1
ATOM 2035 C C . VAL A 1 249 ? -10.853 1.574 25.974 1.00 97.25 249 VAL A C 1
ATOM 2037 O O . VAL A 1 249 ? -9.815 2.228 26.055 1.00 97.25 249 VAL A O 1
ATOM 2040 N N . GLU A 1 250 ? -11.078 0.482 26.704 1.00 97.50 250 GLU A N 1
ATOM 2041 C CA . GLU A 1 250 ? -10.123 -0.030 27.690 1.00 97.50 250 GLU A CA 1
ATOM 2042 C C . GLU A 1 250 ? -8.784 -0.409 27.042 1.00 97.50 250 GLU A C 1
ATOM 2044 O O . GLU A 1 250 ? -7.718 -0.038 27.541 1.00 97.50 250 GLU A O 1
ATOM 2049 N N . PHE A 1 251 ? -8.833 -1.087 25.892 1.00 97.75 251 PHE A N 1
ATOM 2050 C CA . PHE A 1 251 ? -7.649 -1.448 25.120 1.00 97.75 251 PHE A CA 1
ATOM 2051 C C . PHE A 1 251 ? -6.845 -0.209 24.702 1.00 97.75 251 PHE A C 1
ATOM 2053 O O . PHE A 1 251 ? -5.641 -0.145 24.946 1.00 97.75 251 PHE A O 1
ATOM 2060 N N . LEU A 1 252 ? -7.502 0.797 24.114 1.00 97.19 252 LEU A N 1
ATOM 2061 C CA . LEU A 1 252 ? -6.843 2.011 23.624 1.00 97.19 252 LEU A CA 1
ATOM 2062 C C . LEU A 1 252 ? -6.246 2.862 24.750 1.00 97.19 252 LEU A C 1
ATOM 2064 O O . LEU A 1 252 ? -5.228 3.509 24.524 1.00 97.19 252 LEU A O 1
ATOM 2068 N N . MET A 1 253 ? -6.812 2.849 25.961 1.00 95.44 253 MET A N 1
ATOM 2069 C CA . MET A 1 253 ? -6.225 3.565 27.105 1.00 95.44 253 MET A CA 1
ATOM 2070 C C . MET A 1 253 ? -4.817 3.062 27.452 1.00 95.44 253 MET A C 1
ATOM 2072 O O . MET A 1 253 ? -3.958 3.858 27.825 1.00 95.44 253 MET A O 1
ATOM 2076 N N . HIS A 1 254 ? -4.564 1.765 27.274 1.00 95.12 254 HIS A N 1
ATOM 2077 C CA . HIS A 1 254 ? -3.286 1.124 27.603 1.00 95.12 254 HIS A CA 1
ATOM 2078 C C . HIS A 1 254 ? -2.405 0.862 26.369 1.00 95.12 254 HIS A C 1
ATOM 2080 O O . HIS A 1 254 ? -1.260 0.423 26.493 1.00 95.12 254 HIS A O 1
ATOM 2086 N N . PHE A 1 255 ? -2.919 1.134 25.167 1.00 96.44 255 PHE A N 1
ATOM 2087 C CA . PHE A 1 255 ? -2.225 0.882 23.911 1.00 96.44 255 PHE A CA 1
ATOM 2088 C C . PHE A 1 255 ? -0.989 1.783 23.770 1.00 96.44 255 PHE A C 1
ATOM 2090 O O . PHE A 1 255 ? -1.102 3.012 23.732 1.00 96.44 255 PHE A O 1
ATOM 2097 N N . HIS A 1 256 ? 0.192 1.155 23.708 1.00 93.81 256 HIS A N 1
ATOM 2098 C CA . HIS A 1 256 ? 1.500 1.819 23.607 1.00 93.81 256 HIS A CA 1
ATOM 2099 C C . HIS A 1 256 ? 1.688 2.996 24.591 1.00 93.81 256 HIS A C 1
ATOM 2101 O O . HIS A 1 256 ? 2.170 4.061 24.211 1.00 93.81 256 HIS A O 1
ATOM 2107 N N . ALA A 1 257 ? 1.289 2.824 25.858 1.00 89.44 257 ALA A N 1
ATOM 2108 C CA . ALA A 1 257 ? 1.365 3.874 26.885 1.00 89.44 257 ALA A CA 1
ATOM 2109 C C . ALA A 1 257 ? 2.796 4.377 27.186 1.00 89.44 257 ALA A C 1
ATOM 2111 O O . ALA A 1 257 ? 2.973 5.483 27.679 1.00 89.44 257 ALA A O 1
ATOM 2112 N N . ASP A 1 258 ? 3.808 3.585 26.845 1.00 91.62 258 ASP A N 1
ATOM 2113 C CA . ASP A 1 258 ? 5.240 3.897 26.886 1.00 91.62 258 ASP A CA 1
ATOM 2114 C C . ASP A 1 258 ? 5.683 4.958 25.862 1.00 91.62 258 ASP A C 1
ATOM 2116 O O . ASP A 1 258 ? 6.758 5.533 26.012 1.00 91.62 258 ASP A O 1
ATOM 2120 N N . ARG A 1 259 ? 4.881 5.255 24.830 1.00 91.81 259 ARG A N 1
ATOM 2121 C CA . ARG A 1 259 ? 5.198 6.275 23.813 1.00 91.81 259 ARG A CA 1
ATOM 2122 C C . ARG A 1 259 ? 4.775 7.676 24.259 1.00 91.81 259 ARG A C 1
ATOM 2124 O O . ARG A 1 259 ? 3.914 8.297 23.640 1.00 91.81 259 ARG A O 1
ATOM 2131 N N . THR A 1 260 ? 5.366 8.176 25.338 1.00 87.69 260 THR A N 1
ATOM 2132 C CA . THR A 1 260 ? 5.005 9.484 25.915 1.00 87.69 260 THR A CA 1
ATOM 2133 C C . THR A 1 260 ? 5.506 10.679 25.102 1.00 87.69 260 THR A C 1
ATOM 2135 O O . THR A 1 260 ? 4.912 11.744 25.182 1.00 87.69 260 THR A O 1
ATOM 2138 N N . GLU A 1 261 ? 6.564 10.510 24.307 1.00 92.88 261 GLU A N 1
ATOM 2139 C CA . GLU A 1 261 ? 7.172 11.585 23.499 1.00 92.88 261 GLU A CA 1
ATOM 2140 C C . GLU A 1 261 ? 6.455 11.830 22.156 1.00 92.88 261 GLU A C 1
ATOM 2142 O O . GLU A 1 261 ? 6.703 12.829 21.487 1.00 92.88 261 GLU A O 1
ATOM 2147 N N . ASP A 1 262 ? 5.565 10.922 21.744 1.00 93.62 262 ASP A N 1
ATOM 2148 C CA . ASP A 1 262 ? 4.814 11.014 20.488 1.00 93.62 262 ASP A CA 1
ATOM 2149 C C . ASP A 1 262 ? 3.463 11.703 20.744 1.00 93.62 262 ASP A C 1
ATOM 2151 O O . ASP A 1 262 ? 2.429 11.054 20.933 1.00 93.62 262 ASP A O 1
ATOM 2155 N N . GLU A 1 263 ? 3.485 13.037 20.838 1.00 94.94 263 GLU A N 1
ATOM 2156 C CA . GLU A 1 263 ? 2.293 13.852 21.129 1.00 94.94 263 GLU A CA 1
ATOM 2157 C C . GLU A 1 263 ? 1.171 13.596 20.115 1.00 94.94 263 GLU A C 1
ATOM 2159 O O . GLU A 1 263 ? 0.033 13.334 20.506 1.00 94.94 263 GLU A O 1
ATOM 2164 N N . GLN A 1 264 ? 1.507 13.549 18.819 1.00 94.81 264 GLN A N 1
ATOM 2165 C CA . GLN A 1 264 ? 0.536 13.289 17.757 1.00 94.81 264 GLN A CA 1
ATOM 2166 C C . GLN A 1 264 ? -0.176 11.945 17.960 1.00 94.81 264 GLN A C 1
ATOM 2168 O O . GLN A 1 264 ? -1.401 11.866 17.852 1.00 94.81 264 GLN A O 1
ATOM 2173 N N . PHE A 1 265 ? 0.565 10.877 18.261 1.00 95.31 265 PHE A N 1
ATOM 2174 C CA . PHE A 1 265 ? -0.035 9.573 18.531 1.00 95.31 265 PHE A CA 1
ATOM 2175 C C . PHE A 1 265 ? -0.969 9.602 19.751 1.00 95.31 265 PHE A C 1
ATOM 2177 O O . PHE A 1 265 ? -2.056 9.017 19.712 1.00 95.31 265 PHE A O 1
ATOM 2184 N N . ASN A 1 266 ? -0.576 10.281 20.830 1.00 95.25 266 ASN A N 1
ATOM 2185 C CA . ASN A 1 266 ? -1.385 10.362 22.047 1.00 95.25 266 ASN A CA 1
ATOM 2186 C C . ASN A 1 266 ? -2.671 11.181 21.848 1.00 95.25 266 ASN A C 1
ATOM 2188 O O . ASN A 1 266 ? -3.729 10.785 22.357 1.00 95.25 266 ASN A O 1
ATOM 2192 N N . ASP A 1 267 ? -2.616 12.244 21.047 1.00 96.44 267 ASP A N 1
ATOM 2193 C CA . ASP A 1 267 ? -3.787 13.021 20.639 1.00 96.44 267 ASP A CA 1
ATOM 2194 C C . ASP A 1 267 ? -4.733 12.191 19.768 1.00 96.44 267 ASP A C 1
ATOM 2196 O O . ASP A 1 267 ? -5.936 12.125 20.042 1.00 96.44 267 ASP A O 1
ATOM 2200 N N . GLU A 1 268 ? -4.200 11.479 18.768 1.00 96.19 268 GLU A N 1
ATOM 2201 C CA . GLU A 1 268 ? -4.983 10.571 17.923 1.00 96.19 268 GLU A CA 1
ATOM 2202 C C . GLU A 1 268 ? -5.674 9.494 18.772 1.00 96.19 268 GLU A C 1
ATOM 2204 O O . GLU A 1 268 ? -6.869 9.240 18.613 1.00 96.19 268 GLU A O 1
ATOM 2209 N N . LYS A 1 269 ? -4.962 8.893 19.729 1.00 96.62 269 LYS A N 1
ATOM 2210 C CA . LYS A 1 269 ? -5.504 7.877 20.643 1.00 96.62 269 LYS A CA 1
ATOM 2211 C C . LYS A 1 269 ? -6.639 8.433 21.504 1.00 96.62 269 LYS A C 1
ATOM 2213 O O . LYS A 1 269 ? -7.696 7.808 21.610 1.00 96.62 269 LYS A O 1
ATOM 2218 N N . THR A 1 270 ? -6.451 9.622 22.073 1.00 96.69 270 THR A N 1
ATOM 2219 C CA . THR A 1 270 ? -7.465 10.309 22.888 1.00 96.69 270 THR A CA 1
ATOM 2220 C C . THR A 1 270 ? -8.701 10.652 22.059 1.00 96.69 270 THR A C 1
ATOM 2222 O O . THR A 1 270 ? -9.832 10.395 22.489 1.00 96.69 270 THR A O 1
ATOM 2225 N N . TYR A 1 271 ? -8.500 11.153 20.839 1.00 97.12 271 TYR A N 1
ATOM 2226 C CA . TYR A 1 271 ? -9.570 11.419 19.883 1.00 97.12 271 TYR A CA 1
ATOM 2227 C C . TYR A 1 271 ? -10.367 10.149 19.551 1.00 97.12 271 TYR A C 1
ATOM 2229 O O . TYR A 1 271 ? -11.597 10.166 19.626 1.00 97.12 271 TYR A O 1
ATOM 2237 N N . LEU A 1 272 ? -9.699 9.027 19.261 1.00 97.31 272 LEU A N 1
ATOM 2238 C CA . LEU A 1 272 ? -10.376 7.759 18.970 1.00 97.31 272 LEU A CA 1
ATOM 2239 C C . LEU A 1 272 ? -11.186 7.238 20.157 1.00 97.31 272 LEU A C 1
ATOM 2241 O O . LEU A 1 272 ? -12.322 6.801 19.973 1.00 97.31 272 LEU A O 1
ATOM 2245 N N . ILE A 1 273 ? -10.639 7.311 21.374 1.00 97.31 273 ILE A N 1
ATOM 2246 C CA . ILE A 1 273 ? -11.359 6.920 22.593 1.00 97.31 273 ILE A CA 1
ATOM 2247 C C . ILE A 1 273 ? -12.641 7.744 22.737 1.00 97.31 273 ILE A C 1
ATOM 2249 O O . ILE A 1 273 ? -13.704 7.181 23.012 1.00 97.31 273 ILE A O 1
ATOM 2253 N N . LYS A 1 274 ? -12.561 9.063 22.525 1.00 97.00 274 LYS A N 1
ATOM 2254 C CA . LYS A 1 274 ? -13.728 9.951 22.561 1.00 97.00 274 LYS A CA 1
ATOM 2255 C C . LYS A 1 274 ? -14.761 9.558 21.501 1.00 97.00 274 LYS A C 1
ATOM 2257 O O . LYS A 1 274 ? -15.917 9.332 21.846 1.00 97.00 274 LYS A O 1
ATOM 2262 N N . GLN A 1 275 ? -14.336 9.391 20.248 1.00 96.56 275 GLN A N 1
ATOM 2263 C CA . GLN A 1 275 ? -15.220 8.997 19.145 1.00 96.56 275 GLN A CA 1
ATOM 2264 C C . GLN A 1 275 ? -15.939 7.673 19.419 1.00 96.56 275 GLN A C 1
ATOM 2266 O O . GLN A 1 275 ? -17.143 7.576 19.201 1.00 96.56 275 GLN A O 1
ATOM 2271 N N . ILE A 1 276 ? -15.233 6.665 19.939 1.00 96.50 276 ILE A N 1
ATOM 2272 C CA . ILE A 1 276 ? -15.825 5.359 20.264 1.00 96.50 276 ILE A CA 1
ATOM 2273 C C . ILE A 1 276 ? -16.830 5.484 21.418 1.00 96.50 276 ILE A C 1
ATOM 2275 O O . ILE A 1 276 ? -17.911 4.897 21.346 1.00 96.50 276 ILE A O 1
ATOM 2279 N N . LYS A 1 277 ? -16.525 6.272 22.460 1.00 96.12 277 LYS A N 1
ATOM 2280 C CA . LYS A 1 277 ? -17.451 6.539 23.579 1.00 96.12 277 LYS A CA 1
ATOM 2281 C C . LYS A 1 277 ? -18.739 7.226 23.121 1.00 96.12 277 LYS A C 1
ATOM 2283 O O . LYS A 1 277 ? -19.809 6.896 23.633 1.00 96.12 277 LYS A O 1
ATOM 2288 N N . GLU A 1 278 ? -18.645 8.124 22.149 1.00 95.06 278 GLU A N 1
ATOM 2289 C CA . GLU A 1 278 ? -19.770 8.891 21.604 1.00 95.06 278 GLU A CA 1
ATOM 2290 C C . GLU A 1 278 ? -20.590 8.121 20.553 1.00 95.06 278 GLU A C 1
ATOM 2292 O O . GLU A 1 278 ? -21.649 8.598 20.150 1.00 95.06 278 GLU A O 1
ATOM 2297 N N . LEU A 1 279 ? -20.169 6.914 20.137 1.00 93.56 279 LEU A N 1
ATOM 2298 C CA . LEU A 1 279 ? -20.946 6.091 19.202 1.00 93.56 279 LEU A CA 1
ATOM 2299 C C . LEU A 1 279 ? -22.341 5.785 19.756 1.00 93.56 279 LEU A C 1
ATOM 2301 O O . LEU A 1 279 ? -22.477 5.267 20.874 1.00 93.56 279 LEU A O 1
ATOM 2305 N N . GLN A 1 280 ? -23.348 6.039 18.920 1.00 88.44 280 GLN A N 1
ATOM 2306 C CA . GLN A 1 280 ? -24.754 5.743 19.172 1.00 88.44 280 GLN A CA 1
ATOM 2307 C C . GLN A 1 280 ? -25.312 4.765 18.126 1.00 88.44 280 GLN A C 1
ATOM 2309 O O . GLN A 1 280 ? -24.830 4.746 16.991 1.00 88.44 280 GLN A O 1
ATOM 2314 N N . PRO A 1 281 ? -26.334 3.963 18.477 1.00 83.12 281 PRO A N 1
ATOM 2315 C CA . PRO A 1 281 ? -27.066 3.146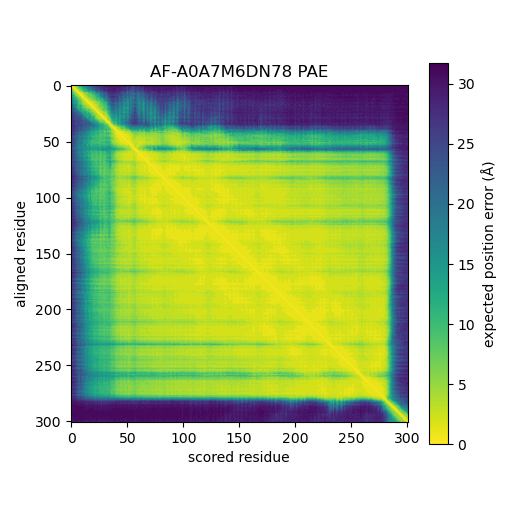 17.513 1.00 83.12 281 PRO A CA 1
ATOM 2316 C C . PRO A 1 281 ? -27.761 4.013 16.456 1.00 83.12 281 PRO A C 1
ATOM 2318 O O . PRO A 1 281 ? -28.274 5.088 16.768 1.00 83.12 281 PRO A O 1
ATOM 2321 N N . ALA A 1 282 ? -27.857 3.515 15.220 1.00 67.62 282 ALA A N 1
ATOM 2322 C CA . ALA A 1 282 ? -28.472 4.231 14.095 1.00 67.62 282 ALA A CA 1
ATOM 2323 C C . ALA A 1 282 ? -29.949 4.634 14.320 1.00 67.62 282 ALA A C 1
ATOM 2325 O O . ALA A 1 282 ? -30.469 5.490 13.612 1.00 67.62 282 ALA A O 1
ATOM 2326 N N . SER A 1 283 ? -30.630 4.050 15.311 1.00 58.22 283 SER A N 1
ATOM 2327 C CA . SER A 1 283 ? -32.010 4.380 15.679 1.00 58.22 283 SER A CA 1
ATOM 2328 C C . SER A 1 283 ? -32.161 5.670 16.502 1.00 58.22 283 SER A C 1
ATOM 2330 O O . SER A 1 283 ? -33.284 6.132 16.678 1.00 58.22 283 SER A O 1
ATOM 2332 N N . ALA A 1 284 ? -31.074 6.259 17.014 1.00 52.19 284 ALA A N 1
ATOM 2333 C CA . ALA A 1 284 ? -31.131 7.452 17.868 1.00 52.19 284 ALA A CA 1
ATOM 2334 C C . ALA A 1 284 ? -31.122 8.785 17.090 1.00 52.19 284 ALA A C 1
ATOM 2336 O O . ALA A 1 284 ? -31.541 9.809 17.621 1.00 52.19 284 ALA A O 1
ATOM 2337 N N . THR A 1 285 ? -30.697 8.794 15.824 1.00 48.59 285 THR A N 1
ATOM 2338 C CA . THR A 1 285 ? -30.565 10.012 15.000 1.00 48.59 285 THR A CA 1
ATOM 2339 C C . THR A 1 285 ? -31.832 10.409 14.233 1.00 48.59 285 THR A C 1
ATOM 2341 O O . THR A 1 285 ? -31.839 11.449 13.581 1.00 48.59 285 THR A O 1
ATOM 2344 N N . ALA A 1 286 ? -32.917 9.628 14.314 1.00 44.50 286 ALA A N 1
ATOM 2345 C CA . ALA A 1 286 ? -34.168 9.888 13.588 1.00 44.50 286 ALA A CA 1
ATOM 2346 C C . ALA A 1 286 ? -35.286 10.539 14.434 1.00 44.50 286 ALA A C 1
ATOM 2348 O O . ALA A 1 286 ? -36.382 10.755 13.921 1.00 44.50 286 ALA A O 1
ATOM 2349 N N . ALA A 1 287 ? -35.044 10.861 15.710 1.00 39.91 287 ALA A N 1
ATOM 2350 C CA . ALA A 1 287 ? -36.086 11.318 16.633 1.00 39.91 287 ALA A CA 1
ATOM 2351 C C . ALA A 1 287 ? -35.809 12.704 17.244 1.00 39.91 287 ALA A C 1
ATOM 2353 O O . ALA A 1 287 ? -35.781 12.847 18.463 1.00 39.91 287 ALA A O 1
ATOM 2354 N N . THR A 1 288 ? -35.679 13.737 16.403 1.00 35.44 288 THR A N 1
ATOM 2355 C CA . THR A 1 288 ? -36.015 15.113 16.818 1.00 35.44 288 THR A CA 1
ATOM 2356 C C . THR A 1 288 ? -36.430 15.990 15.629 1.00 35.44 288 THR A C 1
ATOM 2358 O O . THR A 1 288 ? -35.588 16.617 14.992 1.00 35.44 288 THR A O 1
ATOM 2361 N N . PRO A 1 289 ? -37.733 16.125 15.335 1.00 38.94 289 PRO A N 1
ATOM 2362 C CA . PRO A 1 289 ? -38.280 17.379 14.858 1.00 38.94 289 PRO A CA 1
ATOM 2363 C C . PRO A 1 289 ? -38.770 18.156 16.083 1.00 38.94 289 PRO A C 1
ATOM 2365 O O . PRO A 1 289 ? -39.777 17.810 16.702 1.00 38.94 289 PRO A O 1
ATOM 2368 N N . SER A 1 290 ? -38.025 19.190 16.464 1.00 37.12 290 SER A N 1
ATOM 2369 C CA . SER A 1 290 ? -38.441 20.163 17.470 1.00 37.12 290 SER A CA 1
ATOM 2370 C C . SER A 1 290 ? -39.742 20.815 17.006 1.00 37.12 290 SER A C 1
ATOM 2372 O O . SER A 1 290 ? -39.760 21.570 16.035 1.00 37.12 290 SER A O 1
ATOM 2374 N N . ALA A 1 291 ? -40.842 20.507 17.687 1.00 38.84 291 ALA A N 1
ATOM 2375 C CA . ALA A 1 291 ? -42.081 21.248 17.551 1.00 38.84 291 ALA A CA 1
ATOM 2376 C C . ALA A 1 291 ? -41.849 22.672 18.069 1.00 38.84 291 ALA A C 1
ATOM 2378 O O . ALA A 1 291 ? -41.588 22.892 19.250 1.00 38.84 291 ALA A O 1
ATOM 2379 N N . THR A 1 292 ? -41.938 23.658 17.185 1.00 40.53 292 THR A N 1
ATOM 2380 C CA . THR A 1 292 ? -42.121 25.054 17.578 1.00 40.53 292 THR A CA 1
ATOM 2381 C C . THR A 1 292 ? -43.104 25.660 16.597 1.00 40.53 292 THR A C 1
ATOM 2383 O O . THR A 1 292 ? -42.736 26.064 15.505 1.00 40.53 292 THR A O 1
ATOM 2386 N N . ASN A 1 293 ? -44.379 25.608 16.969 1.00 34.47 293 ASN A N 1
ATOM 2387 C CA . ASN A 1 293 ? -45.436 26.470 16.456 1.00 34.47 293 ASN A CA 1
ATOM 2388 C C . ASN A 1 293 ? -46.587 26.423 17.470 1.00 34.47 293 ASN A C 1
ATOM 2390 O O . ASN A 1 293 ? -47.576 25.718 17.289 1.00 34.47 293 ASN A O 1
ATOM 2394 N N . GLN A 1 294 ? -46.427 27.154 18.574 1.00 37.38 294 GLN A N 1
ATOM 2395 C CA . GLN A 1 294 ? -47.577 27.739 19.254 1.00 37.38 294 GLN A CA 1
ATOM 2396 C C . GLN A 1 294 ? -47.820 29.085 18.573 1.00 37.38 294 GLN A C 1
ATOM 2398 O O . GLN A 1 294 ? -47.074 30.038 18.782 1.00 37.38 294 GLN A O 1
ATOM 2403 N N . MET A 1 295 ? -48.814 29.118 17.685 1.00 38.44 295 MET A N 1
ATOM 2404 C CA . MET A 1 295 ? -49.410 30.369 17.234 1.00 38.44 295 MET A CA 1
ATOM 2405 C C . MET A 1 295 ? -50.209 30.942 18.398 1.00 38.44 295 MET A C 1
ATOM 2407 O O . MET A 1 295 ? -51.224 30.382 18.807 1.00 38.44 295 MET A O 1
ATOM 2411 N N . ASP A 1 296 ? -49.705 32.053 18.909 1.00 37.53 296 ASP A N 1
ATOM 2412 C CA . ASP A 1 296 ? -50.422 32.997 19.743 1.00 37.53 296 ASP A CA 1
ATOM 2413 C C . ASP A 1 296 ? -51.443 33.728 18.850 1.00 37.53 296 ASP A C 1
ATOM 2415 O O . ASP A 1 296 ? -51.074 34.445 17.918 1.00 37.53 296 ASP A O 1
ATOM 2419 N N . GLN A 1 297 ? -52.733 33.468 19.066 1.00 35.72 297 GLN A N 1
ATOM 2420 C CA . GLN A 1 297 ? -53.826 34.269 18.520 1.00 35.72 297 GLN A CA 1
ATOM 2421 C C . GLN A 1 297 ? -54.403 35.096 19.666 1.00 35.72 297 GLN A C 1
ATOM 2423 O O . GLN A 1 297 ? -55.191 34.601 20.470 1.00 35.72 297 GLN A O 1
ATOM 2428 N N . THR A 1 298 ? -54.032 36.371 19.716 1.00 36.00 298 THR A N 1
ATOM 2429 C CA . THR A 1 298 ? -54.760 37.400 20.464 1.00 36.00 298 THR A CA 1
ATOM 2430 C C . THR A 1 298 ? -55.758 38.102 19.530 1.00 36.00 298 THR A C 1
ATOM 2432 O O . THR A 1 298 ? -55.429 38.344 18.365 1.00 36.00 298 THR A O 1
ATOM 2435 N N . PRO A 1 299 ? -56.983 38.426 19.989 1.00 45.66 299 PRO A N 1
ATOM 2436 C CA . PRO A 1 299 ? -57.993 39.082 19.167 1.00 45.66 299 PRO A CA 1
ATOM 2437 C C . PRO A 1 299 ? -57.997 40.613 19.322 1.00 45.66 299 PRO A C 1
ATOM 2439 O O . PRO A 1 299 ? -57.634 41.145 20.366 1.00 45.66 299 PRO A O 1
ATOM 2442 N N . ALA A 1 300 ? -58.560 41.260 18.295 1.00 38.50 300 ALA A N 1
ATOM 2443 C CA . ALA A 1 300 ? -59.232 42.565 18.296 1.00 38.50 300 ALA A CA 1
ATOM 2444 C C . ALA A 1 300 ? -58.396 43.833 18.565 1.00 38.50 300 ALA A C 1
ATOM 2446 O O . ALA A 1 300 ? -58.116 44.187 19.708 1.00 38.50 300 ALA A O 1
ATOM 2447 N N . SER A 1 301 ? -58.189 44.645 17.523 1.00 39.09 301 SER A N 1
ATOM 2448 C CA . SER A 1 301 ? -58.984 45.858 17.211 1.00 39.09 301 SER A CA 1
ATOM 2449 C C . SER A 1 301 ? -58.465 46.521 15.937 1.00 39.09 301 SER A C 1
ATOM 2451 O O . SER A 1 301 ? -57.229 46.535 15.755 1.00 39.09 301 SER A O 1
#

Sequence (301 aa):
MLGSLPLKQIFSSSLKQVFSHFQASILQIRLMQTFSFFQARKDVAQIFGALLRRQSGARAPTVDFIHNQNEVLFTLLKGYETPEIAVNAGMILRECIRYEPLAALIIRSPKFYNLFNYVELSTFDVASDAFSTFKDLLTRHKMASSKFLEDEYEKFFGCYRVLLDSENYVTKRQSLKLLGELLLDRHNFVVMTKYISNPENLKLMMNMLRDKSRNIQFEAFHVFKVFVANPIKTPPILDILLKNKEKLVEFLMHFHADRTEDEQFNDEKTYLIKQIKELQPASATAATPSATNQMDQTPAS